Protein AF-A0A6G9Y0S0-F1 (afdb_monomer_lite)

pLDDT: mean 72.69, std 23.39, range [33.0, 98.44]

Sequence (271 aa):
MPQAIQKAVAPIASTTAPDAASTEAPYGGFEAILSTPALDRDGDRLETAGWKPLPDHITIDIDHEMSVAGTVGSAVPYIHSDGSLRIRAAFASTRKAQEVRALVNEGHIRSVSVAFIHDQTVKDGAPSRELLNAGIVAIPSNREAVIFESKAAVSASLAADASEPAEVTPAAALDADTFLQRLADLIAHAALSAIPNHAGKSNDSHNELVTSPAAPAAPAAPAAASSDAPADPAAAKADAADTADDAAALLATEISARLAVLSLAESELSE

Structure (mmCIF, N/CA/C/O backbone):
data_AF-A0A6G9Y0S0-F1
#
_entry.id   AF-A0A6G9Y0S0-F1
#
loop_
_atom_site.group_PDB
_atom_site.id
_atom_site.type_symbol
_atom_site.label_atom_id
_atom_site.label_alt_id
_atom_site.label_comp_id
_atom_site.label_asym_id
_atom_site.label_entity_id
_atom_site.label_seq_id
_atom_site.pdbx_PDB_ins_code
_atom_site.Cartn_x
_atom_site.Cartn_y
_atom_site.Cartn_z
_atom_site.occupancy
_atom_site.B_iso_or_equiv
_atom_site.auth_seq_id
_atom_site.auth_comp_id
_atom_site.auth_asym_id
_atom_site.auth_atom_id
_atom_site.pdbx_PDB_model_num
ATOM 1 N N . MET A 1 1 ? 36.439 -29.816 -35.230 1.00 42.59 1 MET A N 1
ATOM 2 C CA . MET A 1 1 ? 35.434 -30.040 -34.171 1.00 42.59 1 MET A CA 1
ATOM 3 C C . MET A 1 1 ? 35.405 -28.811 -33.274 1.00 42.59 1 MET A C 1
ATOM 5 O O . MET A 1 1 ? 36.415 -28.576 -32.623 1.00 42.59 1 MET A O 1
ATOM 9 N N . PRO A 1 2 ? 34.350 -27.981 -33.284 1.00 42.62 2 PRO A N 1
ATOM 10 C CA . PRO A 1 2 ? 34.257 -26.845 -32.374 1.00 42.62 2 PRO A CA 1
ATOM 11 C C . PRO A 1 2 ? 33.563 -27.272 -31.072 1.00 42.62 2 PRO A C 1
ATOM 13 O O . PRO A 1 2 ? 32.459 -27.811 -31.101 1.00 42.62 2 PRO A O 1
ATOM 16 N N . GLN A 1 3 ? 34.225 -27.064 -29.932 1.00 39.69 3 GLN A N 1
ATOM 17 C CA . GLN A 1 3 ? 33.625 -27.253 -28.611 1.00 39.69 3 GLN A CA 1
ATOM 18 C C . GLN A 1 3 ? 32.733 -26.051 -28.285 1.00 39.69 3 GLN A C 1
ATOM 20 O O . GLN A 1 3 ? 33.199 -24.914 -28.226 1.00 39.69 3 GLN A O 1
ATOM 25 N N . ALA A 1 4 ? 31.441 -26.316 -28.099 1.00 41.50 4 ALA A N 1
ATOM 26 C CA . ALA A 1 4 ? 30.467 -25.345 -27.630 1.00 41.50 4 ALA A CA 1
ATOM 27 C C . ALA A 1 4 ? 30.663 -25.102 -26.127 1.00 41.50 4 ALA A C 1
ATOM 29 O O . ALA A 1 4 ? 30.563 -26.024 -25.319 1.00 41.50 4 ALA A O 1
ATOM 30 N N . ILE A 1 5 ? 30.924 -23.850 -25.754 1.00 41.69 5 ILE A N 1
ATOM 31 C CA . ILE A 1 5 ? 30.929 -23.400 -24.362 1.00 41.69 5 ILE A CA 1
ATOM 32 C C . ILE A 1 5 ? 29.463 -23.253 -23.935 1.00 41.69 5 ILE A C 1
ATOM 34 O O . ILE A 1 5 ? 28.821 -22.243 -24.216 1.00 41.69 5 ILE A O 1
ATOM 38 N N . GLN A 1 6 ? 28.916 -24.279 -23.281 1.00 39.62 6 GLN A N 1
ATOM 39 C CA . GLN A 1 6 ? 27.662 -24.161 -22.538 1.00 39.62 6 GLN A CA 1
ATOM 40 C C . GLN A 1 6 ? 27.931 -23.338 -21.277 1.00 39.62 6 GLN A C 1
ATOM 42 O O . GLN A 1 6 ? 28.520 -23.815 -20.309 1.00 39.62 6 GLN A O 1
ATOM 47 N N . LYS A 1 7 ? 27.527 -22.068 -21.305 1.00 39.50 7 LYS A N 1
ATOM 48 C CA . LYS A 1 7 ? 27.522 -21.204 -20.127 1.00 39.50 7 LYS A CA 1
ATOM 49 C C . LYS A 1 7 ? 26.348 -21.639 -19.247 1.00 39.50 7 LYS A C 1
ATOM 51 O O . LYS A 1 7 ? 25.194 -21.460 -19.625 1.00 39.50 7 LYS A O 1
ATOM 56 N N . ALA A 1 8 ? 26.658 -22.266 -18.116 1.00 35.59 8 ALA A N 1
ATOM 57 C CA . ALA A 1 8 ? 25.678 -22.669 -17.119 1.00 35.59 8 ALA A CA 1
ATOM 58 C C . ALA A 1 8 ? 24.915 -21.433 -16.614 1.00 35.59 8 ALA A C 1
ATOM 60 O O . ALA A 1 8 ? 25.504 -20.520 -16.035 1.00 35.59 8 ALA A O 1
ATOM 61 N N . VAL A 1 9 ? 23.608 -21.402 -16.870 1.00 38.00 9 VAL A N 1
ATOM 62 C CA . VAL A 1 9 ? 22.670 -20.479 -16.229 1.00 38.00 9 VAL A CA 1
ATOM 63 C C . VAL A 1 9 ? 22.398 -21.047 -14.841 1.00 38.00 9 VAL A C 1
ATOM 65 O O . VAL A 1 9 ? 21.903 -22.167 -14.716 1.00 38.00 9 VAL A O 1
ATOM 68 N N . ALA A 1 10 ? 22.792 -20.312 -13.803 1.00 33.94 10 ALA A N 1
ATOM 69 C CA . ALA A 1 10 ? 22.491 -20.681 -12.428 1.00 33.94 10 ALA A CA 1
ATOM 70 C C . ALA A 1 10 ? 20.962 -20.695 -12.223 1.00 33.94 10 ALA A C 1
ATOM 72 O O . ALA A 1 10 ? 20.285 -19.788 -12.715 1.00 33.94 10 ALA A O 1
ATOM 73 N N . PRO A 1 11 ? 20.401 -21.697 -11.524 1.00 34.81 11 PRO A N 1
ATOM 74 C CA . PRO A 1 11 ? 18.982 -21.708 -11.215 1.00 34.81 11 PRO A CA 1
ATOM 75 C C . PRO A 1 11 ? 18.662 -20.533 -10.291 1.00 34.81 11 PRO A C 1
ATOM 77 O O . PRO A 1 11 ? 19.302 -20.351 -9.254 1.00 34.81 11 PRO A O 1
ATOM 80 N N . ILE A 1 12 ? 17.671 -19.735 -10.686 1.00 37.50 12 ILE A N 1
ATOM 81 C CA . ILE A 1 12 ? 17.068 -18.711 -9.838 1.00 37.50 12 ILE A CA 1
ATOM 82 C C . ILE A 1 12 ? 16.513 -19.459 -8.627 1.00 37.50 12 ILE A C 1
ATOM 84 O O . ILE A 1 12 ? 15.627 -20.304 -8.767 1.00 37.50 12 ILE A O 1
ATOM 88 N N . ALA A 1 13 ? 17.102 -19.213 -7.459 1.00 33.00 13 ALA A N 1
ATOM 89 C CA . ALA A 1 13 ? 16.621 -19.768 -6.211 1.00 33.00 13 ALA A CA 1
ATOM 90 C C . ALA A 1 13 ? 15.169 -19.316 -6.025 1.00 33.00 13 ALA A C 1
ATOM 92 O O . ALA A 1 13 ? 14.885 -18.132 -5.855 1.00 33.00 13 ALA A O 1
ATOM 93 N N . SER A 1 14 ? 14.252 -20.276 -6.115 1.00 37.38 14 SER A N 1
ATOM 94 C CA . SER A 1 14 ? 12.864 -20.118 -5.707 1.00 37.38 14 SER A CA 1
ATOM 95 C C . SER A 1 14 ? 12.861 -19.972 -4.190 1.00 37.38 14 SER A C 1
ATOM 97 O O . SER A 1 14 ? 12.794 -20.968 -3.470 1.00 37.38 14 SER A O 1
ATOM 99 N N . THR A 1 15 ? 13.002 -18.742 -3.703 1.00 33.38 15 THR A N 1
ATOM 100 C CA . THR A 1 15 ? 12.832 -18.442 -2.285 1.00 33.38 15 THR A CA 1
ATOM 101 C C . THR A 1 15 ? 11.376 -18.700 -1.924 1.00 33.38 15 THR A C 1
ATOM 103 O O . THR A 1 15 ? 10.450 -18.148 -2.514 1.00 33.38 15 THR A O 1
ATOM 106 N N . THR A 1 16 ? 11.213 -19.620 -0.988 1.00 33.84 16 THR A N 1
ATOM 107 C CA . THR A 1 16 ? 9.984 -20.070 -0.351 1.00 33.84 16 THR A CA 1
ATOM 108 C C . THR A 1 16 ? 9.051 -18.899 -0.035 1.00 33.84 16 THR A C 1
ATOM 110 O O . THR A 1 16 ? 9.477 -17.892 0.530 1.00 33.84 16 THR A O 1
ATOM 113 N N . ALA A 1 17 ? 7.775 -19.041 -0.395 1.00 36.12 17 ALA A N 1
ATOM 114 C CA . ALA A 1 17 ? 6.717 -18.093 -0.066 1.00 36.12 17 ALA A CA 1
ATOM 115 C C . ALA A 1 17 ? 6.698 -17.790 1.450 1.00 36.12 17 ALA A C 1
ATOM 117 O O . ALA A 1 17 ? 6.662 -18.732 2.246 1.00 36.12 17 ALA A O 1
ATOM 118 N N . PRO A 1 18 ? 6.691 -16.516 1.883 1.00 41.44 18 PRO A N 1
ATOM 119 C CA . PRO A 1 18 ? 6.478 -16.176 3.288 1.00 41.44 18 PRO A CA 1
ATOM 120 C C . PRO A 1 18 ? 4.990 -16.307 3.646 1.00 41.44 18 PRO A C 1
ATOM 122 O O . PRO A 1 18 ? 4.285 -15.317 3.795 1.00 41.44 18 PRO A O 1
ATOM 125 N N . ASP A 1 19 ? 4.492 -17.530 3.794 1.00 37.00 19 ASP A N 1
ATOM 126 C CA . ASP A 1 19 ? 3.073 -17.825 4.073 1.00 37.00 19 ASP A CA 1
ATOM 127 C C . ASP A 1 19 ? 2.612 -17.466 5.508 1.00 37.00 19 ASP A C 1
ATOM 129 O O . ASP A 1 19 ? 1.539 -17.866 5.948 1.00 37.00 19 ASP A O 1
ATOM 133 N N . ALA A 1 20 ? 3.407 -16.707 6.274 1.00 35.41 20 ALA A N 1
ATOM 134 C CA . ALA A 1 20 ? 3.173 -16.490 7.708 1.00 35.41 20 ALA A CA 1
ATOM 135 C C . ALA A 1 20 ? 3.027 -15.021 8.149 1.00 35.41 20 ALA A C 1
ATOM 137 O O . ALA A 1 20 ? 2.617 -14.770 9.277 1.00 35.4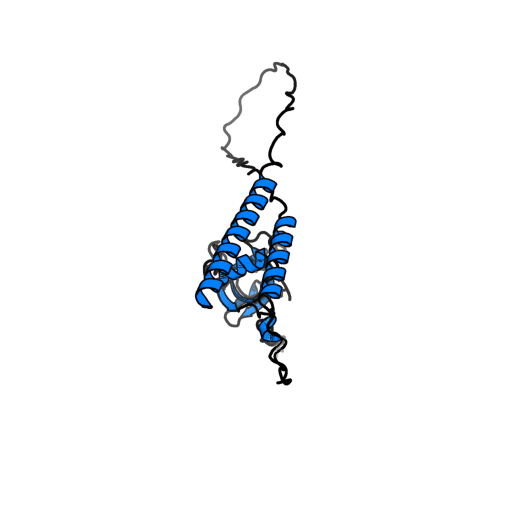1 20 ALA A O 1
ATOM 138 N N . ALA A 1 21 ? 3.311 -14.026 7.300 1.00 41.94 21 ALA A N 1
ATOM 139 C CA . ALA A 1 21 ? 3.372 -12.632 7.768 1.00 41.94 21 ALA A CA 1
ATOM 140 C C . ALA A 1 21 ? 2.006 -11.924 7.903 1.00 41.94 21 ALA A C 1
ATOM 142 O O . ALA A 1 21 ? 1.954 -10.814 8.424 1.00 41.94 21 ALA A O 1
ATOM 143 N N . SER A 1 22 ? 0.896 -12.524 7.454 1.00 48.19 22 SER A N 1
ATOM 144 C CA . SER A 1 22 ? -0.424 -11.870 7.489 1.00 48.19 22 SER A CA 1
ATOM 145 C C . SER A 1 22 ? -1.348 -12.349 8.614 1.00 48.19 22 SER A C 1
ATOM 147 O O . SER A 1 22 ? -2.459 -11.838 8.718 1.00 48.19 22 SER A O 1
ATOM 149 N N . THR A 1 23 ? -0.960 -13.321 9.445 1.00 47.88 23 THR A N 1
ATOM 150 C CA . THR A 1 23 ? -1.864 -13.889 10.474 1.00 47.88 23 THR A CA 1
ATOM 151 C C . THR A 1 23 ? -1.654 -13.286 11.869 1.00 47.88 23 THR A C 1
ATOM 153 O O . THR A 1 23 ? -2.529 -13.410 12.717 1.00 47.88 23 THR A O 1
ATOM 156 N N . GLU A 1 24 ? -0.559 -12.553 12.096 1.00 59.25 24 GLU A N 1
ATOM 157 C CA . GLU A 1 24 ? -0.167 -12.081 13.436 1.00 59.25 24 GLU A CA 1
ATOM 158 C C . GLU A 1 24 ? -0.080 -10.553 13.584 1.00 59.25 24 GLU A C 1
ATOM 160 O O . GLU A 1 24 ? 0.443 -10.068 14.581 1.00 59.25 24 GLU A O 1
ATOM 165 N N . ALA A 1 25 ? -0.584 -9.759 12.631 1.00 77.88 25 ALA A N 1
ATOM 166 C CA . ALA A 1 25 ? -0.580 -8.301 12.773 1.00 77.88 25 ALA A CA 1
ATOM 167 C C . ALA A 1 25 ? -1.617 -7.865 13.835 1.00 77.88 25 ALA A C 1
ATOM 169 O O . ALA A 1 25 ? -2.820 -7.899 13.551 1.00 77.88 25 ALA A O 1
ATOM 170 N N . PRO A 1 26 ? -1.206 -7.417 15.042 1.00 85.56 26 PRO A N 1
ATOM 171 C CA . PRO A 1 26 ? -2.138 -7.182 16.152 1.00 85.56 26 PRO A CA 1
ATOM 172 C C . PRO A 1 26 ? -3.157 -6.077 15.846 1.00 85.56 26 PRO A C 1
ATOM 174 O O . PRO A 1 26 ? -4.277 -6.095 16.349 1.00 85.56 26 PRO A O 1
ATOM 177 N N . TYR A 1 27 ? -2.801 -5.146 14.962 1.00 92.75 27 TYR A N 1
ATOM 178 C CA . TYR A 1 27 ? -3.632 -4.007 14.572 1.00 92.75 27 TYR A CA 1
ATOM 179 C C . TYR A 1 27 ? -4.342 -4.202 13.224 1.00 92.75 27 TYR A C 1
ATOM 181 O O . TYR A 1 27 ? -4.875 -3.247 12.658 1.00 92.75 27 TYR A O 1
ATOM 189 N N . GLY A 1 28 ? -4.380 -5.443 12.731 1.00 92.94 28 GLY A N 1
ATOM 190 C CA . GLY A 1 28 ? -4.938 -5.810 11.437 1.00 92.94 28 GLY A CA 1
ATOM 191 C C . GLY A 1 28 ? -3.917 -5.698 10.307 1.00 92.94 28 GLY A C 1
ATOM 192 O O . GLY A 1 28 ? -2.925 -4.971 10.388 1.00 92.94 28 GLY A O 1
ATOM 193 N N . GLY A 1 29 ? -4.180 -6.425 9.229 1.00 93.88 29 GLY A N 1
ATOM 194 C CA . GLY A 1 29 ? -3.335 -6.452 8.043 1.00 93.88 29 GLY A CA 1
ATOM 195 C C . GLY A 1 29 ? -4.156 -6.695 6.789 1.00 93.88 29 GLY A C 1
ATOM 196 O O . GLY A 1 29 ? -5.338 -7.026 6.871 1.00 93.88 29 GLY A O 1
ATOM 197 N N . PHE A 1 30 ? -3.535 -6.510 5.633 1.00 95.50 30 PHE A N 1
ATOM 198 C CA . PHE A 1 30 ? -4.191 -6.679 4.343 1.00 95.50 30 PHE A CA 1
ATOM 199 C C . PHE A 1 30 ? -3.210 -7.185 3.288 1.00 95.50 30 PHE A C 1
ATOM 201 O O . PHE A 1 30 ? -1.994 -7.016 3.413 1.00 95.50 30 PHE A O 1
ATOM 208 N N . GLU A 1 31 ? -3.750 -7.798 2.241 1.00 96.75 31 GLU A N 1
ATOM 209 C CA . GLU A 1 31 ? -3.001 -8.116 1.029 1.00 96.75 31 GLU A CA 1
ATOM 210 C C . GLU A 1 31 ? -3.505 -7.275 -0.136 1.00 96.75 31 GLU A C 1
ATOM 212 O O . GLU A 1 31 ? -4.707 -7.020 -0.288 1.00 96.75 31 GLU A O 1
ATOM 217 N N . ALA A 1 32 ? -2.562 -6.815 -0.955 1.00 98.00 32 ALA A N 1
ATOM 218 C CA . ALA A 1 32 ? -2.874 -5.964 -2.087 1.00 98.00 32 ALA A CA 1
ATOM 219 C C . ALA A 1 32 ? -1.959 -6.222 -3.279 1.00 98.00 32 ALA A C 1
ATOM 221 O O . ALA A 1 32 ? -0.797 -6.614 -3.140 1.00 98.00 32 ALA A O 1
ATOM 222 N N . ILE A 1 33 ? -2.500 -5.957 -4.463 1.00 98.25 33 ILE A N 1
ATOM 223 C CA . ILE A 1 33 ? -1.749 -5.850 -5.709 1.00 98.25 33 ILE A CA 1
ATOM 224 C C . ILE A 1 33 ? -1.326 -4.389 -5.829 1.00 98.25 33 ILE A C 1
ATOM 226 O O . ILE A 1 33 ? -2.182 -3.517 -5.908 1.00 98.25 33 ILE A O 1
ATOM 230 N N . LEU A 1 34 ? -0.025 -4.105 -5.835 1.00 97.94 34 LEU A N 1
ATOM 231 C CA . LEU A 1 34 ? 0.484 -2.749 -6.059 1.00 97.94 34 LEU A CA 1
ATOM 232 C C . LEU A 1 34 ? 0.524 -2.386 -7.540 1.00 97.94 34 LEU A C 1
ATOM 234 O O . LEU A 1 34 ? 0.326 -1.229 -7.906 1.00 97.94 34 LEU A O 1
ATOM 238 N N . SER A 1 35 ? 0.835 -3.367 -8.386 1.00 97.69 35 SER A N 1
ATOM 239 C CA . SER A 1 35 ? 0.828 -3.209 -9.834 1.00 97.69 35 SER A CA 1
ATOM 240 C C . SER A 1 35 ? 0.785 -4.561 -10.537 1.00 97.69 35 SER A C 1
ATOM 242 O O . SER A 1 35 ? 1.255 -5.578 -10.022 1.00 97.69 35 SER A O 1
ATOM 244 N N . THR A 1 36 ? 0.263 -4.548 -11.752 1.00 97.69 36 THR A N 1
ATOM 245 C CA . THR A 1 36 ? 0.314 -5.646 -12.715 1.00 97.69 36 THR A CA 1
ATOM 246 C C . THR A 1 36 ? 1.089 -5.205 -13.964 1.00 97.69 36 THR A C 1
ATOM 248 O O . THR A 1 36 ? 1.301 -4.008 -14.172 1.00 97.69 36 THR A O 1
ATOM 251 N N . PRO A 1 37 ? 1.472 -6.133 -14.857 1.00 96.44 37 PRO A N 1
ATOM 252 C CA . PRO A 1 37 ? 2.063 -5.785 -16.155 1.00 96.44 37 PRO A CA 1
ATOM 253 C C . PRO A 1 37 ? 1.096 -5.094 -17.145 1.00 96.44 37 PRO A C 1
ATOM 255 O O . PRO A 1 37 ? 1.457 -4.843 -18.304 1.00 96.44 37 PRO A O 1
ATOM 258 N N . ALA A 1 38 ? -0.151 -4.827 -16.740 1.00 96.69 38 ALA A N 1
ATOM 259 C CA . ALA A 1 38 ? -1.115 -4.092 -17.549 1.00 96.69 38 ALA A CA 1
ATOM 260 C C . ALA A 1 38 ? -0.650 -2.647 -17.802 1.00 96.69 38 ALA A C 1
ATOM 262 O O . ALA A 1 38 ? 0.118 -2.077 -17.032 1.00 96.69 38 ALA A O 1
ATOM 263 N N . LEU A 1 39 ? -1.130 -2.060 -18.903 1.00 96.94 39 LEU A N 1
ATOM 264 C CA . LEU A 1 39 ? -0.881 -0.654 -19.215 1.00 96.94 39 LEU A CA 1
ATOM 265 C C . LEU A 1 39 ? -1.630 0.225 -18.207 1.00 96.94 39 LEU A C 1
ATOM 267 O O . LEU A 1 39 ? -2.860 0.129 -18.090 1.00 96.94 39 LEU A O 1
ATOM 271 N N . ASP A 1 40 ? -0.901 1.073 -17.494 1.00 96.56 40 ASP A N 1
ATOM 272 C CA . ASP A 1 40 ? -1.485 1.963 -16.499 1.00 96.56 40 ASP A CA 1
ATOM 273 C C . ASP A 1 40 ? -2.103 3.232 -17.126 1.00 96.56 40 ASP A C 1
ATOM 275 O O . ASP A 1 40 ? -2.303 3.338 -18.342 1.00 96.56 40 ASP A O 1
ATOM 279 N N . ARG A 1 41 ? -2.538 4.171 -16.280 1.00 96.88 41 ARG A N 1
ATOM 280 C CA . ARG A 1 41 ? -3.097 5.462 -16.713 1.00 96.88 41 ARG A CA 1
ATOM 281 C C . ARG A 1 41 ? -2.049 6.425 -17.275 1.00 96.88 41 ARG A C 1
ATOM 283 O O . ARG A 1 41 ? -2.433 7.299 -18.047 1.00 96.88 41 ARG A O 1
ATOM 290 N N . ASP A 1 42 ? -0.782 6.231 -16.932 1.00 93.69 42 ASP A N 1
ATOM 291 C CA . ASP A 1 42 ? 0.345 7.084 -17.315 1.00 93.69 42 ASP A CA 1
ATOM 292 C C . ASP A 1 42 ? 1.047 6.569 -18.586 1.00 93.69 42 ASP A C 1
ATOM 294 O O . ASP A 1 42 ? 1.904 7.241 -19.160 1.00 93.69 42 ASP A O 1
ATOM 298 N N . GLY A 1 43 ? 0.628 5.399 -19.077 1.00 94.50 43 GLY A N 1
ATOM 299 C CA . GLY A 1 43 ? 1.154 4.765 -20.279 1.00 94.50 43 GLY A CA 1
ATOM 300 C C . GLY A 1 43 ? 2.358 3.859 -20.022 1.00 94.50 43 GLY A C 1
ATOM 301 O O . GLY A 1 43 ? 3.002 3.458 -20.992 1.00 94.50 43 GLY A O 1
ATOM 302 N N . ASP A 1 44 ? 2.654 3.513 -18.766 1.00 92.12 44 ASP A N 1
ATOM 303 C CA . ASP A 1 44 ? 3.736 2.593 -18.407 1.00 92.12 44 ASP A CA 1
ATOM 304 C C . ASP A 1 44 ? 3.226 1.149 -18.224 1.00 92.12 44 ASP A C 1
ATOM 306 O O . ASP A 1 44 ? 2.035 0.871 -18.028 1.00 92.12 44 ASP A O 1
ATOM 310 N N . ARG A 1 45 ? 4.164 0.204 -18.323 1.00 94.56 45 ARG A N 1
ATOM 311 C CA . ARG A 1 45 ? 4.016 -1.206 -17.965 1.00 94.56 45 ARG A CA 1
ATOM 312 C C . ARG A 1 45 ? 5.106 -1.576 -16.971 1.00 94.56 45 ARG A C 1
ATOM 314 O O . ARG A 1 45 ? 6.299 -1.618 -17.292 1.00 94.56 45 ARG A O 1
ATOM 321 N N . LE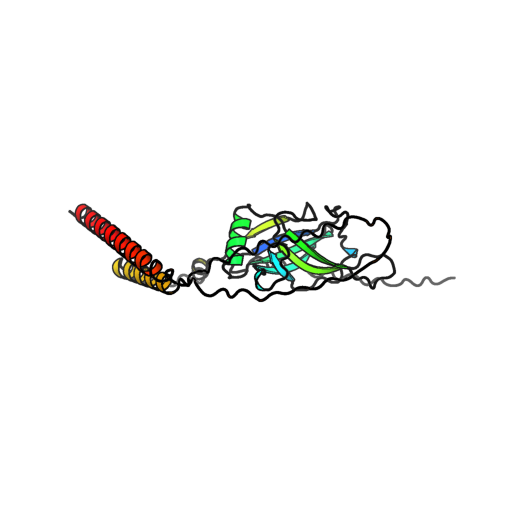U A 1 46 ? 4.685 -1.906 -15.755 1.00 94.31 46 LEU A N 1
ATOM 322 C CA . LEU A 1 46 ? 5.595 -2.297 -14.680 1.00 94.31 46 LEU A CA 1
ATOM 323 C C . LEU A 1 46 ? 5.853 -3.806 -14.720 1.00 94.31 46 LEU A C 1
ATOM 325 O O . LEU A 1 46 ? 5.395 -4.562 -13.868 1.00 94.31 46 LEU A O 1
ATOM 329 N N . GLU A 1 47 ? 6.576 -4.247 -15.748 1.00 94.00 47 GLU A N 1
ATOM 330 C CA . GLU A 1 47 ? 6.961 -5.650 -15.909 1.00 94.00 47 GLU A CA 1
ATOM 331 C C . GLU A 1 47 ? 7.921 -6.121 -14.808 1.00 94.00 47 GLU A C 1
ATOM 333 O O . GLU A 1 47 ? 8.799 -5.378 -14.365 1.00 94.00 47 GLU A O 1
ATOM 338 N N . THR A 1 48 ? 7.810 -7.398 -14.425 1.00 92.75 48 THR A N 1
ATOM 339 C CA . THR A 1 48 ? 8.638 -8.033 -13.387 1.00 92.75 48 THR A CA 1
ATOM 340 C C . THR A 1 48 ? 10.138 -7.827 -13.603 1.00 92.75 48 THR A C 1
ATOM 342 O O . THR A 1 48 ? 10.860 -7.521 -12.660 1.00 92.75 48 THR A O 1
ATOM 345 N N . ALA A 1 49 ? 10.610 -7.965 -14.846 1.00 91.25 49 ALA A N 1
ATOM 346 C CA . ALA A 1 49 ? 12.027 -7.845 -15.185 1.00 91.25 49 ALA A CA 1
ATOM 347 C C . ALA A 1 49 ? 12.583 -6.422 -15.003 1.00 91.25 49 ALA A C 1
ATOM 349 O O . ALA A 1 49 ? 13.798 -6.247 -14.976 1.00 91.25 49 ALA A O 1
ATOM 350 N N . GLY A 1 50 ? 11.710 -5.416 -14.883 1.00 91.88 50 GLY A N 1
ATOM 351 C CA . GLY A 1 50 ? 12.101 -4.023 -14.702 1.00 91.88 50 GLY A CA 1
ATOM 352 C C . GLY A 1 50 ? 12.359 -3.619 -13.250 1.00 91.88 50 GLY A C 1
ATOM 353 O O . GLY A 1 50 ? 12.683 -2.459 -13.006 1.00 91.88 50 GLY A O 1
ATOM 354 N N . TRP A 1 51 ? 12.188 -4.529 -12.288 1.00 95.25 51 TRP A N 1
ATOM 355 C CA . TRP A 1 51 ? 12.419 -4.262 -10.870 1.00 95.25 51 TRP A CA 1
ATOM 356 C C . TRP A 1 51 ? 13.829 -4.669 -10.442 1.00 95.25 51 TRP A C 1
ATOM 358 O O . TRP A 1 51 ? 14.310 -5.760 -10.751 1.00 95.25 51 TRP A O 1
ATOM 368 N N . LYS A 1 52 ? 14.475 -3.804 -9.658 1.00 95.38 52 LYS A N 1
ATOM 369 C CA . LYS A 1 52 ? 15.607 -4.191 -8.809 1.00 95.38 52 LYS A CA 1
ATOM 370 C C . LYS A 1 52 ? 15.144 -5.205 -7.749 1.00 95.38 52 LYS A C 1
ATOM 372 O O . LYS A 1 52 ? 13.936 -5.347 -7.541 1.00 95.38 52 LYS A O 1
ATOM 377 N N . PRO A 1 53 ? 16.073 -5.903 -7.061 1.00 96.06 53 PRO A N 1
ATOM 378 C CA . PRO A 1 53 ? 15.711 -6.734 -5.918 1.00 96.06 53 PRO A CA 1
ATOM 379 C C . PRO A 1 53 ? 14.786 -5.969 -4.970 1.00 96.06 53 PRO A C 1
ATOM 381 O O . PRO A 1 53 ? 15.087 -4.835 -4.593 1.00 96.06 53 PRO A O 1
ATOM 384 N N . LEU A 1 54 ? 13.642 -6.571 -4.649 1.00 97.75 54 LEU A N 1
ATOM 385 C CA . LEU A 1 54 ? 12.662 -5.933 -3.783 1.00 97.75 54 LEU A CA 1
ATOM 386 C C . LEU A 1 54 ? 13.243 -5.805 -2.366 1.00 97.75 54 LEU A C 1
ATOM 388 O O . LEU A 1 54 ? 13.913 -6.733 -1.911 1.00 97.75 54 LEU A O 1
ATOM 392 N N . PRO A 1 55 ? 13.006 -4.682 -1.672 1.00 97.50 55 PRO A N 1
ATOM 393 C CA . PRO A 1 55 ? 13.412 -4.534 -0.282 1.00 97.50 55 PRO A CA 1
ATOM 394 C C . PRO A 1 55 ? 12.606 -5.478 0.620 1.00 97.50 55 PRO A C 1
ATOM 396 O O . PRO A 1 55 ? 11.441 -5.761 0.350 1.00 97.50 55 PRO A O 1
ATOM 399 N N . ASP A 1 56 ? 13.194 -5.898 1.741 1.00 97.31 56 ASP A N 1
ATOM 400 C CA . ASP A 1 56 ? 12.509 -6.754 2.723 1.00 97.31 56 ASP A CA 1
ATOM 401 C C . ASP A 1 56 ? 11.368 -6.024 3.461 1.00 97.31 56 ASP A C 1
ATOM 403 O O . ASP A 1 56 ? 10.509 -6.656 4.075 1.00 97.31 56 ASP A O 1
ATOM 407 N N . HIS A 1 57 ? 11.361 -4.688 3.419 1.00 97.44 57 HIS A N 1
ATOM 408 C CA . HIS A 1 57 ? 10.424 -3.834 4.139 1.00 97.44 57 HIS A CA 1
ATOM 409 C C . HIS A 1 57 ? 10.172 -2.523 3.386 1.00 97.44 57 HIS A C 1
ATOM 411 O O . HIS A 1 57 ? 11.119 -1.862 2.958 1.00 97.44 57 HIS A O 1
ATOM 417 N N . ILE A 1 58 ? 8.908 -2.101 3.322 1.00 98.31 58 ILE A N 1
ATOM 418 C CA . ILE A 1 58 ? 8.490 -0.781 2.831 1.00 98.31 58 ILE A CA 1
ATOM 419 C C . ILE A 1 58 ? 7.454 -0.136 3.758 1.00 98.31 58 ILE A C 1
ATOM 421 O O . ILE A 1 58 ? 6.767 -0.833 4.508 1.00 98.31 58 ILE A O 1
ATOM 425 N N . THR A 1 59 ? 7.311 1.187 3.683 1.00 98.44 59 THR A N 1
ATOM 426 C CA . THR A 1 59 ? 6.223 1.915 4.352 1.00 98.44 59 THR A CA 1
ATOM 427 C C . THR A 1 59 ? 4.931 1.860 3.541 1.00 98.44 59 THR A C 1
ATOM 429 O O . THR A 1 59 ? 4.948 1.723 2.313 1.00 98.44 59 THR A O 1
ATOM 432 N N . ILE A 1 60 ? 3.808 1.968 4.252 1.00 98.44 60 ILE A N 1
ATOM 433 C CA . ILE A 1 60 ? 2.492 2.237 3.675 1.00 98.44 60 ILE A CA 1
ATOM 434 C C . ILE A 1 60 ? 2.075 3.642 4.090 1.00 98.44 60 ILE A C 1
ATOM 436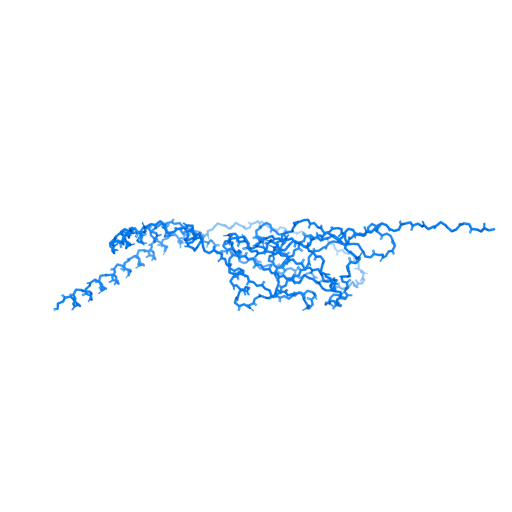 O O . ILE A 1 60 ? 1.918 3.906 5.283 1.00 98.44 60 ILE A O 1
ATOM 440 N N . ASP A 1 61 ? 1.858 4.509 3.110 1.00 98.00 61 ASP A N 1
ATOM 441 C CA . ASP A 1 61 ? 1.505 5.912 3.318 1.00 98.00 61 ASP A CA 1
ATOM 442 C C . ASP A 1 61 ? 0.102 6.218 2.767 1.00 98.00 61 ASP A C 1
ATOM 444 O O . ASP A 1 61 ? -0.452 5.464 1.964 1.00 98.00 61 ASP A O 1
ATOM 448 N N . ILE A 1 62 ? -0.501 7.323 3.201 1.00 97.94 62 ILE A N 1
ATOM 449 C CA . ILE A 1 62 ? -1.742 7.845 2.609 1.00 97.94 62 ILE A CA 1
ATOM 450 C C . ILE A 1 62 ? -1.375 8.711 1.403 1.00 97.94 62 ILE A C 1
ATOM 452 O O . ILE A 1 62 ? -0.493 9.553 1.524 1.00 97.94 62 ILE A O 1
ATOM 456 N N . ASP A 1 63 ? -2.027 8.515 0.254 1.00 96.50 63 ASP A N 1
ATOM 457 C CA . ASP A 1 63 ? -1.952 9.420 -0.909 1.00 96.50 63 ASP A CA 1
ATOM 458 C C . ASP A 1 63 ? -0.528 9.817 -1.354 1.00 96.50 63 ASP A C 1
ATOM 460 O O . ASP A 1 63 ? -0.295 10.933 -1.814 1.00 96.50 63 ASP A O 1
ATOM 464 N N . HIS A 1 64 ? 0.438 8.898 -1.229 1.00 95.31 64 HIS A N 1
ATOM 465 C CA . HIS A 1 64 ? 1.859 9.164 -1.504 1.00 95.31 64 HIS A CA 1
ATOM 466 C C . HIS A 1 64 ? 2.405 10.389 -0.756 1.00 95.31 64 HIS A C 1
ATOM 468 O O . HIS A 1 64 ? 3.223 11.135 -1.288 1.00 95.31 64 HIS A O 1
ATOM 474 N N . GLU A 1 65 ? 1.980 10.602 0.491 1.00 95.25 65 GLU A N 1
ATOM 475 C CA . GLU A 1 65 ? 2.450 11.733 1.300 1.00 95.25 65 GLU A CA 1
ATOM 476 C C . GLU A 1 65 ? 3.979 11.702 1.509 1.00 95.25 65 GLU A C 1
ATOM 478 O O . GLU A 1 65 ? 4.595 12.746 1.715 1.00 95.25 65 GLU A O 1
ATOM 483 N N . MET A 1 66 ? 4.608 10.516 1.441 1.00 92.25 66 MET A N 1
ATOM 484 C CA . MET A 1 66 ? 6.057 10.304 1.627 1.00 92.25 66 MET A CA 1
ATOM 485 C C . MET A 1 66 ? 6.596 10.944 2.922 1.00 92.25 66 MET A C 1
ATOM 487 O O . MET A 1 66 ? 7.748 11.379 2.993 1.00 92.25 66 MET A O 1
ATOM 491 N N . SER A 1 67 ? 5.751 11.034 3.950 1.00 95.00 67 SER A N 1
ATOM 492 C CA . SER A 1 67 ? 6.041 11.701 5.215 1.00 95.00 67 SER A CA 1
ATOM 493 C C . SER A 1 67 ? 5.864 10.719 6.368 1.00 95.00 67 SER A C 1
ATOM 495 O O . SER A 1 67 ? 4.966 9.881 6.351 1.00 95.00 67 SER A O 1
ATOM 497 N N . VAL A 1 68 ? 6.666 10.873 7.424 1.00 96.31 68 VAL A N 1
ATOM 498 C CA . VAL A 1 68 ? 6.522 10.066 8.651 1.00 96.31 68 VAL A CA 1
ATOM 499 C C . VAL A 1 68 ? 5.127 10.239 9.273 1.00 96.31 68 VAL A C 1
ATOM 501 O O . VAL A 1 68 ? 4.598 9.312 9.878 1.00 96.31 68 VAL A O 1
ATOM 504 N N . ALA A 1 69 ? 4.511 11.417 9.120 1.00 96.19 69 ALA A N 1
ATOM 505 C CA . ALA A 1 69 ? 3.168 11.691 9.627 1.00 96.19 69 ALA A CA 1
ATOM 506 C C . ALA A 1 69 ? 2.061 11.028 8.786 1.00 96.19 69 ALA A C 1
ATOM 508 O O . ALA A 1 69 ? 0.962 10.802 9.302 1.00 96.19 69 ALA A O 1
ATOM 509 N N . GLY A 1 70 ? 2.332 10.746 7.510 1.00 96.31 70 GLY A N 1
ATOM 510 C CA . GLY A 1 70 ? 1.442 10.064 6.570 1.00 96.31 70 GLY A CA 1
ATOM 511 C C . GLY A 1 70 ? 1.548 8.542 6.602 1.00 96.31 70 GLY A C 1
ATOM 512 O O . GLY A 1 70 ? 0.680 7.864 6.051 1.00 96.31 70 GLY A O 1
ATOM 513 N N . THR A 1 71 ? 2.565 7.996 7.271 1.00 98.31 71 THR A N 1
ATOM 514 C CA . THR A 1 71 ? 2.766 6.551 7.384 1.00 98.31 71 THR A CA 1
ATOM 515 C C . THR A 1 71 ? 1.723 5.903 8.293 1.00 98.31 71 THR A C 1
ATOM 517 O O . THR A 1 71 ? 1.570 6.246 9.468 1.00 98.31 71 THR A O 1
ATOM 520 N N . VAL A 1 72 ? 1.014 4.915 7.747 1.00 98.38 72 VAL A N 1
ATOM 521 C CA . VAL A 1 72 ? -0.071 4.173 8.412 1.00 98.38 72 VAL A CA 1
ATOM 522 C C . VAL A 1 72 ? 0.213 2.685 8.570 1.00 98.38 72 VAL A C 1
ATOM 524 O O . VAL A 1 72 ? -0.582 1.966 9.174 1.00 98.38 72 VAL A O 1
ATOM 527 N N . GLY A 1 73 ? 1.345 2.205 8.067 1.00 97.88 73 GLY A N 1
ATOM 528 C CA . GLY A 1 73 ? 1.711 0.805 8.184 1.00 97.88 73 GLY A CA 1
ATOM 529 C C . GLY A 1 73 ? 3.036 0.477 7.524 1.00 97.88 73 GLY A C 1
ATOM 530 O O . GLY A 1 73 ? 3.784 1.356 7.090 1.00 97.88 73 GLY A O 1
ATOM 531 N N . SER A 1 74 ? 3.301 -0.815 7.434 1.00 98.00 74 SER A N 1
ATOM 532 C CA . SER A 1 74 ? 4.444 -1.364 6.715 1.00 98.00 74 SER A CA 1
ATOM 533 C C . SER A 1 74 ? 4.049 -2.621 5.959 1.00 98.00 74 SER A C 1
ATOM 535 O O . SER A 1 74 ? 2.992 -3.208 6.207 1.00 98.00 74 SER A O 1
ATOM 537 N N . ALA A 1 75 ? 4.889 -3.021 5.008 1.00 97.94 75 ALA A N 1
ATOM 538 C CA . ALA A 1 75 ? 4.650 -4.212 4.217 1.00 97.94 75 ALA A CA 1
ATOM 539 C C . ALA A 1 75 ? 5.926 -4.921 3.774 1.00 97.94 75 ALA A C 1
ATOM 541 O O . ALA A 1 75 ? 6.998 -4.323 3.680 1.00 97.94 75 ALA A O 1
ATOM 542 N N . VAL A 1 76 ? 5.751 -6.197 3.430 1.00 98.12 76 VAL A N 1
ATOM 543 C CA . VAL A 1 76 ? 6.743 -7.013 2.727 1.00 98.12 76 VAL A CA 1
ATOM 544 C C . VAL A 1 76 ? 6.292 -7.167 1.270 1.00 98.12 76 VAL A C 1
ATOM 546 O O . VAL A 1 76 ? 5.259 -7.810 1.028 1.00 98.12 76 VAL A O 1
ATOM 549 N N . PRO A 1 77 ? 7.012 -6.580 0.299 1.00 98.25 77 PRO A N 1
ATOM 550 C CA . PRO A 1 77 ? 6.693 -6.719 -1.113 1.00 98.25 77 PRO A CA 1
ATOM 551 C C . PRO A 1 77 ? 7.184 -8.057 -1.674 1.00 98.25 77 PRO A C 1
ATOM 553 O O . PRO A 1 77 ? 8.196 -8.607 -1.245 1.00 98.25 77 PRO A O 1
ATOM 556 N N . TYR A 1 78 ? 6.471 -8.587 -2.663 1.00 97.75 78 TYR A N 1
ATOM 557 C CA . TYR A 1 78 ? 6.868 -9.795 -3.381 1.00 97.75 78 TYR A CA 1
ATOM 558 C C . TYR A 1 78 ? 6.306 -9.803 -4.806 1.00 97.75 78 TYR A C 1
ATOM 560 O O . TYR A 1 78 ? 5.285 -9.178 -5.095 1.00 97.75 78 TYR A O 1
ATOM 568 N N . ILE A 1 79 ? 6.971 -10.529 -5.706 1.00 97.69 79 ILE A N 1
ATOM 569 C CA . ILE A 1 79 ? 6.438 -10.820 -7.039 1.00 97.69 79 ILE A CA 1
ATOM 570 C C . ILE A 1 79 ? 5.656 -12.129 -6.974 1.00 97.69 79 ILE A C 1
ATOM 572 O O . ILE A 1 79 ? 6.182 -13.152 -6.536 1.00 97.69 79 ILE A O 1
ATOM 576 N N . HIS A 1 80 ? 4.404 -12.099 -7.414 1.00 96.94 80 HIS A N 1
ATOM 577 C CA . HIS A 1 80 ? 3.566 -13.287 -7.517 1.00 96.94 80 HIS A CA 1
ATOM 578 C C . HIS A 1 80 ? 3.807 -14.029 -8.848 1.00 96.94 80 HIS A C 1
ATOM 580 O O . HIS A 1 80 ? 4.394 -13.490 -9.786 1.00 96.94 80 HIS A O 1
ATOM 586 N N . SER A 1 81 ? 3.363 -15.285 -8.954 1.00 95.56 81 SER A N 1
ATOM 587 C CA . SER A 1 81 ? 3.611 -16.150 -10.124 1.00 95.56 81 SER A CA 1
ATOM 588 C C . SER A 1 81 ? 2.999 -15.639 -11.437 1.00 95.56 81 SER A C 1
ATOM 590 O O . SER A 1 81 ? 3.444 -16.030 -12.513 1.00 95.56 81 SER A O 1
ATOM 592 N N . ASP A 1 82 ? 2.015 -14.744 -11.356 1.00 95.19 82 ASP A N 1
ATOM 593 C CA . ASP A 1 82 ? 1.390 -14.042 -12.488 1.00 95.19 82 ASP A CA 1
ATOM 594 C C . ASP A 1 82 ? 2.163 -12.779 -12.927 1.00 95.19 82 ASP A C 1
ATOM 596 O O . ASP A 1 82 ? 1.730 -12.071 -13.835 1.00 95.19 82 ASP A O 1
ATOM 600 N N . GLY A 1 83 ? 3.296 -12.481 -12.286 1.00 96.06 83 GLY A N 1
ATOM 601 C CA . GLY A 1 83 ? 4.123 -11.306 -12.553 1.00 96.06 83 GLY A CA 1
ATOM 602 C C . GLY A 1 83 ? 3.648 -10.021 -11.871 1.00 96.06 83 GLY A C 1
ATOM 603 O O . GLY A 1 83 ? 4.287 -8.982 -12.045 1.00 96.06 83 GLY A O 1
ATOM 604 N N . SER A 1 84 ? 2.563 -10.062 -11.090 1.00 97.56 84 SER A N 1
ATOM 605 C CA . SER A 1 84 ? 2.101 -8.904 -10.318 1.00 97.56 84 SER A CA 1
ATOM 606 C C . SER A 1 84 ? 3.020 -8.604 -9.129 1.00 97.56 84 SER A C 1
ATOM 608 O O . SER A 1 84 ? 3.519 -9.512 -8.458 1.00 97.56 84 SER A O 1
ATOM 610 N N . LEU A 1 85 ? 3.228 -7.314 -8.857 1.00 98.19 85 LEU A N 1
ATOM 611 C CA . LEU A 1 85 ? 3.860 -6.836 -7.631 1.00 98.19 85 LEU A CA 1
ATOM 612 C C . LEU A 1 85 ? 2.790 -6.761 -6.543 1.00 98.19 85 LEU A C 1
ATOM 614 O O . LEU A 1 85 ? 1.812 -6.023 -6.682 1.00 98.19 85 LEU A O 1
ATOM 618 N N . ARG A 1 86 ? 2.981 -7.508 -5.458 1.00 98.25 86 ARG A N 1
ATOM 619 C CA . ARG A 1 86 ? 2.040 -7.607 -4.339 1.00 98.25 86 ARG A CA 1
ATOM 620 C C . ARG A 1 86 ? 2.705 -7.267 -3.016 1.00 98.25 86 ARG A C 1
ATOM 622 O O . ARG A 1 86 ? 3.930 -7.244 -2.909 1.00 98.25 86 ARG A O 1
ATOM 629 N N . ILE A 1 87 ? 1.877 -7.020 -2.008 1.00 97.94 87 ILE A N 1
ATOM 630 C CA . ILE A 1 87 ? 2.307 -6.775 -0.634 1.00 97.94 87 ILE A CA 1
ATOM 631 C C . ILE A 1 87 ? 1.491 -7.582 0.367 1.00 97.94 87 ILE A C 1
ATOM 633 O O . ILE A 1 87 ? 0.289 -7.779 0.191 1.00 97.94 87 ILE A O 1
ATOM 637 N N . ARG A 1 88 ? 2.158 -7.969 1.456 1.00 96.56 88 ARG A N 1
ATOM 638 C CA . ARG A 1 88 ? 1.523 -8.286 2.741 1.00 96.56 88 ARG A CA 1
ATOM 639 C C . ARG A 1 88 ? 1.775 -7.133 3.693 1.00 96.56 88 ARG A C 1
ATOM 641 O O . ARG A 1 88 ? 2.936 -6.856 3.993 1.00 96.56 88 ARG A O 1
ATOM 648 N N . ALA A 1 89 ? 0.713 -6.472 4.133 1.00 96.75 89 ALA A N 1
ATOM 649 C CA . ALA A 1 89 ? 0.781 -5.256 4.927 1.00 96.75 89 ALA A CA 1
ATOM 650 C C . ALA A 1 89 ? 0.194 -5.430 6.328 1.00 96.75 89 ALA A C 1
ATOM 652 O O . ALA A 1 89 ? -0.718 -6.230 6.544 1.00 96.75 89 ALA A O 1
ATOM 653 N N . ALA A 1 90 ? 0.684 -4.615 7.256 1.00 97.19 90 ALA A N 1
ATOM 654 C CA . ALA A 1 90 ? 0.154 -4.457 8.602 1.00 97.19 90 ALA A CA 1
ATOM 655 C C . ALA A 1 90 ? -0.135 -2.977 8.873 1.00 97.19 90 ALA A C 1
ATOM 657 O O . ALA A 1 90 ? 0.681 -2.109 8.552 1.00 97.19 90 ALA A O 1
ATOM 658 N N . PHE A 1 91 ? -1.282 -2.690 9.487 1.00 97.75 91 PHE A N 1
ATOM 659 C CA . PHE A 1 91 ? -1.587 -1.346 9.970 1.00 97.75 91 PHE A CA 1
ATOM 660 C C . PHE A 1 91 ? -0.793 -1.044 11.244 1.00 97.75 91 PHE A C 1
ATOM 662 O O . PHE A 1 91 ? -0.552 -1.918 12.077 1.00 97.75 91 PHE A O 1
ATOM 669 N N . ALA A 1 92 ? -0.411 0.217 11.421 1.00 97.06 92 ALA A N 1
ATOM 670 C CA . ALA A 1 92 ? 0.148 0.699 12.674 1.00 97.06 92 ALA A CA 1
ATOM 671 C C . ALA A 1 92 ? -0.942 0.836 13.754 1.00 97.06 92 ALA A C 1
ATOM 673 O O . ALA A 1 92 ? -2.135 0.935 13.465 1.00 97.06 92 ALA A O 1
ATOM 674 N N . SER A 1 93 ? -0.533 0.924 15.019 1.00 96.44 93 SER A N 1
ATOM 675 C CA . SER A 1 93 ? -1.435 1.183 16.153 1.00 96.44 93 SER A CA 1
ATOM 676 C C . SER A 1 93 ? -1.943 2.625 16.237 1.00 96.44 93 SER A C 1
ATOM 678 O O . SER A 1 93 ? -2.730 2.956 17.123 1.00 96.44 93 SER A O 1
ATOM 680 N N . THR A 1 94 ? -1.469 3.509 15.360 1.00 96.69 94 THR A N 1
ATOM 681 C CA . THR A 1 94 ? -1.787 4.935 15.417 1.00 96.69 94 THR A CA 1
ATOM 682 C C . THR A 1 94 ? -3.256 5.180 15.085 1.00 96.69 94 THR A C 1
ATOM 684 O O . THR A 1 94 ? -3.863 4.464 14.290 1.00 96.69 94 THR A O 1
ATOM 687 N N . ARG A 1 95 ? -3.829 6.248 15.651 1.00 96.75 95 ARG A N 1
ATOM 688 C CA . ARG A 1 95 ? -5.215 6.649 15.370 1.00 96.75 95 ARG A CA 1
ATOM 689 C C . ARG A 1 95 ? -5.482 6.781 13.867 1.00 96.75 95 ARG A C 1
ATOM 691 O O . ARG A 1 95 ? -6.429 6.188 13.368 1.00 96.75 95 ARG A O 1
ATOM 698 N N . LYS A 1 96 ? -4.601 7.489 13.153 1.00 97.25 96 LYS A N 1
ATOM 699 C CA . LYS A 1 96 ? -4.690 7.685 11.700 1.00 97.25 96 LYS A CA 1
ATOM 700 C C . LYS A 1 96 ? -4.701 6.347 10.945 1.00 97.25 96 LYS A C 1
ATOM 702 O O . LYS A 1 96 ? -5.526 6.155 10.060 1.00 97.25 96 LYS A O 1
ATOM 707 N N . ALA A 1 97 ? -3.837 5.400 11.320 1.00 97.75 97 ALA A N 1
ATOM 708 C CA . ALA A 1 97 ? -3.823 4.076 10.701 1.00 97.75 97 ALA A CA 1
ATOM 709 C C . ALA A 1 97 ? -5.123 3.301 10.943 1.00 97.75 97 ALA A C 1
ATOM 711 O O . ALA A 1 97 ? -5.618 2.635 10.038 1.00 97.75 97 ALA A O 1
ATOM 712 N N . GLN A 1 98 ? -5.702 3.415 12.139 1.00 97.56 98 GLN A N 1
ATOM 713 C CA . GLN A 1 98 ? -6.963 2.750 12.467 1.00 97.56 98 GLN A CA 1
ATOM 714 C C . GLN A 1 98 ? -8.173 3.384 11.767 1.00 97.56 98 GLN A C 1
ATOM 716 O O . GLN A 1 98 ? -9.074 2.658 11.351 1.00 97.56 98 GLN A O 1
ATOM 721 N N . GLU A 1 99 ? -8.169 4.701 11.557 1.00 97.56 99 GLU A N 1
ATOM 722 C CA . GLU A 1 99 ? -9.166 5.394 10.730 1.00 97.56 99 GLU A CA 1
ATOM 723 C C . GLU A 1 99 ? -9.093 4.918 9.268 1.00 97.56 99 GLU A C 1
ATOM 725 O O . GLU A 1 99 ? -10.106 4.518 8.697 1.00 97.56 99 GLU A O 1
ATOM 730 N N . VAL A 1 100 ? -7.892 4.844 8.681 1.00 97.75 100 VAL A N 1
ATOM 731 C CA . VAL A 1 100 ? -7.706 4.298 7.322 1.00 97.75 100 VAL A CA 1
ATOM 732 C C . VAL A 1 100 ? -8.121 2.828 7.248 1.00 97.75 100 VAL A C 1
ATOM 734 O O . VAL A 1 100 ? -8.801 2.423 6.306 1.00 97.75 100 VAL A O 1
ATOM 737 N N . ARG A 1 101 ? -7.768 2.020 8.252 1.00 97.06 101 ARG A N 1
ATOM 738 C CA . ARG A 1 101 ? -8.181 0.616 8.331 1.00 97.06 101 ARG A CA 1
ATOM 739 C C . ARG A 1 101 ? -9.703 0.469 8.336 1.00 97.06 101 ARG A C 1
ATOM 741 O O . ARG A 1 101 ? -10.210 -0.449 7.693 1.00 97.06 101 ARG A O 1
ATOM 748 N N . ALA A 1 102 ? -10.427 1.331 9.049 1.00 96.31 102 ALA A N 1
ATOM 749 C CA . ALA A 1 102 ? -11.888 1.328 9.031 1.00 96.31 102 ALA A CA 1
ATOM 750 C C . ALA A 1 102 ? -12.415 1.573 7.609 1.00 96.31 102 ALA A C 1
ATOM 752 O O . ALA A 1 102 ? -13.162 0.745 7.095 1.00 96.31 102 ALA A O 1
ATOM 753 N N . LEU A 1 103 ? -11.906 2.602 6.920 1.00 97.44 103 LEU A N 1
ATOM 754 C CA . LEU A 1 103 ? -12.280 2.904 5.531 1.00 97.44 103 LEU A CA 1
ATOM 755 C C . LEU A 1 103 ? -11.986 1.752 4.559 1.00 97.44 103 LEU A C 1
ATOM 757 O O . LEU A 1 103 ? -12.748 1.533 3.615 1.00 97.44 103 LEU A O 1
ATOM 761 N N . VAL A 1 104 ? -10.894 1.015 4.779 1.00 96.44 104 VAL A N 1
ATOM 762 C CA . VAL A 1 104 ? -10.556 -0.175 3.987 1.00 96.44 104 VAL A CA 1
ATOM 763 C C . VAL A 1 104 ? -11.524 -1.323 4.263 1.00 96.44 104 VAL A C 1
ATOM 765 O O . VAL A 1 104 ? -12.062 -1.909 3.326 1.00 96.44 104 VAL A O 1
ATOM 768 N N . ASN A 1 105 ? -11.797 -1.625 5.534 1.00 94.12 105 ASN A N 1
ATOM 769 C CA . ASN A 1 105 ? -12.710 -2.709 5.917 1.00 94.12 105 ASN A CA 1
ATOM 770 C C . ASN A 1 105 ? -14.156 -2.447 5.485 1.00 94.12 105 ASN A C 1
ATOM 772 O O . ASN A 1 105 ? -14.867 -3.376 5.116 1.00 94.12 105 ASN A O 1
ATOM 776 N N . GLU A 1 106 ? -14.582 -1.188 5.524 1.00 94.31 106 GLU A N 1
ATOM 777 C CA . GLU A 1 106 ? -15.906 -0.744 5.083 1.00 94.31 106 GLU A CA 1
ATOM 778 C C . GLU A 1 106 ? -16.010 -0.659 3.548 1.00 94.31 106 GLU A C 1
ATOM 780 O O . GLU A 1 106 ? -17.094 -0.464 3.001 1.00 94.31 106 GLU A O 1
ATOM 785 N N . GLY A 1 107 ? -14.893 -0.829 2.829 1.00 94.25 107 GLY A N 1
ATOM 786 C CA . GLY A 1 107 ? -14.845 -0.816 1.368 1.00 94.25 107 GLY A CA 1
ATOM 787 C C . GLY A 1 107 ? -14.920 0.579 0.741 1.00 94.25 107 GLY A C 1
ATOM 788 O O . GLY A 1 107 ? -15.060 0.692 -0.482 1.00 94.25 107 GLY A O 1
ATOM 789 N N . HIS A 1 108 ? -14.804 1.640 1.546 1.00 97.31 108 HIS A N 1
ATOM 790 C CA . HIS A 1 108 ? -14.742 3.024 1.073 1.00 97.31 108 HIS A CA 1
ATOM 791 C C . HIS A 1 108 ? -13.454 3.297 0.295 1.00 97.31 108 HIS A C 1
ATOM 793 O O . HIS A 1 108 ? -13.492 3.955 -0.745 1.00 97.31 108 HIS A O 1
ATOM 799 N N . ILE A 1 109 ? -12.334 2.734 0.754 1.00 96.88 109 ILE A N 1
ATOM 800 C CA . ILE A 1 109 ? -11.045 2.776 0.063 1.00 96.88 109 ILE A CA 1
ATOM 801 C C . ILE A 1 109 ? -10.584 1.344 -0.197 1.00 96.88 109 ILE A C 1
ATOM 803 O O . ILE A 1 109 ? -10.475 0.543 0.719 1.00 96.88 109 ILE A O 1
ATOM 807 N N . ARG A 1 110 ? -10.306 1.006 -1.456 1.00 97.19 110 ARG A N 1
ATOM 808 C CA . ARG A 1 110 ? -9.916 -0.362 -1.855 1.00 97.19 110 ARG A CA 1
ATOM 809 C C . ARG A 1 110 ? -8.714 -0.411 -2.788 1.00 97.19 110 ARG A C 1
ATOM 811 O O . ARG A 1 110 ? -8.424 -1.455 -3.362 1.00 97.19 110 ARG A O 1
ATOM 818 N N . SER A 1 111 ? -8.070 0.723 -3.009 1.00 98.25 111 SER A N 1
ATOM 819 C CA . SER A 1 111 ? -7.011 0.884 -3.998 1.00 98.25 111 SER A CA 1
ATOM 820 C C . SER A 1 111 ? -5.698 1.258 -3.343 1.00 98.25 111 SER A C 1
ATOM 822 O O . SER A 1 111 ? -5.650 1.942 -2.320 1.00 98.25 111 SER A O 1
ATOM 824 N N . VAL A 1 112 ? -4.629 0.806 -3.981 1.00 98.38 112 VAL A N 1
ATOM 825 C CA . VAL A 1 112 ? -3.253 1.106 -3.605 1.00 98.38 112 VAL A CA 1
ATOM 826 C C . VAL A 1 112 ? -2.478 1.525 -4.841 1.00 98.38 112 VAL A C 1
ATOM 828 O O . VAL A 1 112 ? -2.882 1.239 -5.961 1.00 98.38 112 VAL A O 1
ATOM 831 N N . SER A 1 113 ? -1.354 2.196 -4.653 1.00 97.88 113 SER A N 1
ATOM 832 C CA . SER A 1 113 ? -0.438 2.539 -5.731 1.00 97.88 113 SER A CA 1
ATOM 833 C C . SER A 1 113 ? 0.990 2.307 -5.279 1.00 97.88 113 SER A C 1
ATOM 835 O O . SER A 1 113 ? 1.324 2.476 -4.110 1.00 97.88 113 SER A O 1
ATOM 837 N N . VAL A 1 114 ? 1.849 1.947 -6.222 1.00 97.81 114 VAL A N 1
ATOM 838 C CA . VAL A 1 114 ? 3.289 1.850 -5.995 1.00 97.81 114 VAL A CA 1
ATOM 839 C C . VAL A 1 114 ? 3.954 3.213 -6.168 1.00 97.81 114 VAL A C 1
ATOM 841 O O . VAL A 1 114 ? 3.537 3.984 -7.033 1.00 97.81 114 VAL A O 1
ATOM 844 N N . ALA A 1 115 ? 4.988 3.493 -5.377 1.00 97.19 115 ALA A N 1
ATOM 845 C CA . ALA A 1 115 ? 5.929 4.576 -5.631 1.00 97.19 115 ALA A CA 1
ATOM 846 C C . ALA A 1 115 ? 7.349 4.009 -5.764 1.00 97.19 115 ALA A C 1
ATOM 848 O O . ALA A 1 115 ? 7.781 3.115 -5.030 1.00 97.19 115 ALA A O 1
ATOM 849 N N . PHE A 1 116 ? 8.054 4.486 -6.784 1.00 96.50 116 PHE A N 1
ATOM 850 C CA . PHE A 1 116 ? 9.338 3.949 -7.212 1.00 96.50 116 PHE A CA 1
ATOM 851 C C . PHE A 1 116 ? 10.154 5.026 -7.924 1.00 96.50 116 PHE A C 1
ATOM 853 O O . PHE A 1 116 ? 9.608 6.016 -8.414 1.00 96.50 116 PHE A O 1
ATOM 860 N N . ILE A 1 117 ? 11.463 4.815 -8.018 1.00 94.81 117 ILE A N 1
ATOM 861 C CA . ILE A 1 117 ? 12.354 5.654 -8.826 1.00 94.81 117 ILE A CA 1
ATOM 862 C C . ILE A 1 117 ? 12.917 4.859 -9.993 1.00 94.81 117 ILE A C 1
ATOM 864 O O . ILE A 1 117 ? 13.208 3.668 -9.882 1.00 94.81 117 ILE A O 1
ATOM 868 N N . HIS A 1 118 ? 13.081 5.543 -11.121 1.00 91.50 118 HIS A N 1
ATOM 869 C CA . HIS A 1 118 ? 13.783 5.002 -12.273 1.00 91.50 118 HIS A CA 1
ATOM 870 C C . HIS A 1 118 ? 15.285 5.167 -12.074 1.00 91.50 118 HIS A C 1
ATOM 872 O O . HIS A 1 118 ? 15.770 6.266 -11.801 1.00 91.50 118 HIS A O 1
ATOM 878 N N . ASP A 1 119 ? 16.031 4.087 -12.269 1.00 84.81 119 ASP A N 1
ATOM 879 C CA . ASP A 1 119 ? 17.477 4.148 -12.354 1.00 84.81 119 ASP A CA 1
ATOM 880 C C . ASP A 1 119 ? 17.888 4.668 -13.732 1.00 84.81 119 ASP A C 1
ATOM 882 O O . ASP A 1 119 ? 17.934 3.940 -14.724 1.00 84.81 119 ASP A O 1
ATOM 886 N N . GLN A 1 120 ? 18.196 5.960 -13.784 1.00 77.50 120 GLN A N 1
ATOM 887 C CA . GLN A 1 120 ? 18.615 6.636 -15.010 1.00 77.50 120 GLN A CA 1
ATOM 888 C C . GLN A 1 120 ? 20.046 6.273 -15.444 1.00 77.50 120 GLN A C 1
ATOM 890 O O . GLN A 1 120 ? 20.503 6.732 -16.490 1.00 77.50 120 GLN A O 1
ATOM 895 N N . THR A 1 121 ? 20.780 5.473 -14.662 1.00 75.44 121 THR A N 1
ATOM 896 C CA . THR A 1 121 ? 22.165 5.095 -14.988 1.00 75.44 121 THR A CA 1
ATOM 897 C C . THR A 1 121 ? 22.252 3.936 -15.985 1.00 75.44 121 THR A C 1
ATOM 899 O O . THR A 1 121 ? 23.309 3.721 -16.589 1.00 75.44 121 THR A O 1
ATOM 902 N N . VAL A 1 122 ? 21.146 3.220 -16.220 1.00 73.56 122 VAL A N 1
ATOM 903 C CA . VAL A 1 122 ? 21.078 2.123 -17.191 1.00 73.56 122 VAL A CA 1
ATOM 904 C C . VAL A 1 122 ? 20.978 2.693 -18.608 1.00 73.56 122 VAL A C 1
ATOM 906 O O . VAL A 1 122 ? 19.941 3.190 -19.038 1.00 73.56 122 VAL A O 1
ATOM 909 N N . LYS A 1 123 ? 22.086 2.619 -19.354 1.00 62.62 123 LYS A N 1
ATOM 910 C CA . LYS A 1 123 ? 22.217 3.181 -20.712 1.00 62.62 123 LYS A CA 1
ATOM 911 C C . LYS A 1 123 ? 21.416 2.457 -21.797 1.00 62.62 123 LYS A C 1
ATOM 913 O O . LYS A 1 123 ? 21.160 3.054 -22.838 1.00 62.62 123 LYS A O 1
ATOM 918 N N . ASP A 1 124 ? 21.026 1.207 -21.570 1.00 66.06 124 ASP A N 1
ATOM 919 C CA . ASP A 1 124 ? 20.533 0.323 -22.635 1.00 66.06 124 ASP A CA 1
ATOM 920 C C . ASP A 1 124 ? 19.006 0.364 -22.829 1.00 66.06 124 ASP A C 1
ATOM 922 O O . ASP A 1 124 ? 18.439 -0.502 -23.491 1.00 66.06 124 ASP A O 1
ATOM 926 N N . GLY A 1 125 ? 18.314 1.351 -22.246 1.00 69.00 125 GLY A N 1
ATOM 927 C CA . GLY A 1 125 ? 16.857 1.503 -22.368 1.00 69.00 125 GLY A CA 1
ATOM 928 C C . GLY A 1 125 ? 16.041 0.412 -21.665 1.00 69.00 125 GLY A C 1
ATOM 929 O O . GLY A 1 125 ? 14.813 0.466 -21.673 1.00 69.00 125 GLY A O 1
ATOM 930 N N . ALA A 1 126 ? 16.705 -0.563 -21.038 1.00 78.88 126 ALA A N 1
ATOM 931 C CA . ALA A 1 126 ? 16.063 -1.542 -20.180 1.00 78.88 126 ALA A CA 1
ATOM 932 C C . ALA A 1 126 ? 15.519 -0.836 -18.924 1.00 78.88 126 ALA A C 1
ATOM 934 O O . ALA A 1 126 ? 16.282 -0.134 -18.250 1.00 78.88 126 ALA A O 1
ATOM 935 N N . PRO A 1 127 ? 14.227 -1.004 -18.589 1.00 83.38 127 PRO A N 1
ATOM 936 C CA . PRO A 1 127 ? 13.673 -0.408 -17.387 1.00 83.38 127 PRO A CA 1
ATOM 937 C C . PRO A 1 127 ? 14.372 -0.985 -16.152 1.00 83.38 127 PRO A C 1
ATOM 939 O O . PRO A 1 127 ? 14.542 -2.194 -16.032 1.00 83.38 127 PRO A O 1
ATOM 942 N N . SER A 1 128 ? 14.768 -0.113 -15.231 1.00 91.44 128 SER A N 1
ATOM 943 C CA . SER A 1 128 ? 15.337 -0.480 -13.935 1.00 91.44 128 SER A CA 1
ATOM 944 C C . SER A 1 128 ? 14.713 0.423 -12.884 1.00 91.44 128 SER A C 1
ATOM 946 O O . SER A 1 128 ? 14.825 1.647 -12.967 1.00 91.44 128 SER A O 1
ATOM 948 N N . ARG A 1 129 ? 13.985 -0.175 -11.944 1.00 94.81 129 ARG A N 1
ATOM 949 C CA . ARG A 1 129 ? 13.142 0.533 -10.979 1.00 94.81 129 ARG A CA 1
ATOM 950 C C . ARG A 1 129 ? 13.449 0.072 -9.568 1.00 94.81 129 ARG A C 1
ATOM 952 O O . ARG A 1 129 ? 13.546 -1.126 -9.306 1.00 94.81 129 ARG A O 1
ATOM 959 N N . GLU A 1 130 ? 13.579 1.025 -8.661 1.00 96.31 130 GLU A N 1
ATOM 960 C CA . GLU A 1 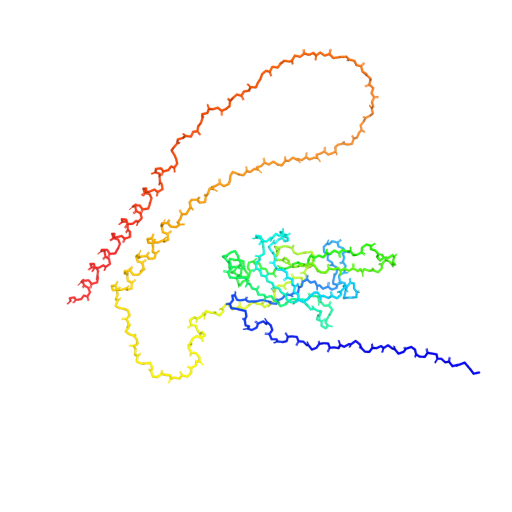130 ? 13.718 0.775 -7.230 1.00 96.31 130 GLU A CA 1
ATOM 961 C C . GLU A 1 130 ? 12.391 1.062 -6.536 1.00 96.31 130 GLU A C 1
ATOM 963 O O . GLU A 1 130 ? 11.863 2.169 -6.646 1.00 96.31 130 GLU A O 1
ATOM 968 N N . LEU A 1 131 ? 11.849 0.056 -5.851 1.00 97.50 131 LEU A N 1
ATOM 969 C CA . LEU A 1 131 ? 10.631 0.188 -5.060 1.00 97.50 131 LEU A CA 1
ATOM 970 C C . LEU A 1 131 ? 10.923 1.004 -3.797 1.00 97.50 131 LEU A C 1
ATOM 972 O O . LEU A 1 131 ? 11.819 0.641 -3.039 1.00 97.50 131 LEU A O 1
ATOM 976 N N . LEU A 1 132 ? 10.148 2.064 -3.561 1.00 97.56 132 LEU A N 1
ATOM 977 C CA . LEU A 1 132 ? 10.304 2.915 -2.381 1.00 97.56 132 LEU A CA 1
ATOM 978 C C . LEU A 1 132 ? 9.274 2.572 -1.303 1.00 97.56 132 LEU A C 1
ATOM 980 O O . LEU A 1 132 ? 9.627 2.261 -0.167 1.00 97.56 132 LEU A O 1
ATOM 984 N N . ASN A 1 133 ? 7.997 2.629 -1.668 1.00 97.94 133 ASN A N 1
ATOM 985 C CA . ASN A 1 133 ? 6.868 2.464 -0.761 1.00 97.94 133 ASN A CA 1
ATOM 986 C C . ASN A 1 133 ? 5.575 2.161 -1.534 1.00 97.94 133 ASN A C 1
ATOM 988 O O . ASN A 1 133 ? 5.558 2.045 -2.766 1.00 97.94 133 ASN A O 1
ATOM 992 N N . ALA A 1 134 ? 4.481 2.019 -0.789 1.00 98.19 134 ALA A N 1
ATOM 993 C CA . ALA A 1 134 ? 3.139 1.948 -1.340 1.00 98.19 134 ALA A CA 1
ATOM 994 C C . ALA A 1 134 ? 2.220 2.984 -0.689 1.00 98.19 134 ALA A C 1
ATOM 996 O O . ALA A 1 134 ? 2.330 3.279 0.499 1.00 98.19 134 ALA A O 1
ATOM 997 N N . GLY A 1 135 ? 1.285 3.502 -1.477 1.00 98.25 135 GLY A N 1
ATOM 998 C CA . GLY A 1 135 ? 0.246 4.416 -1.026 1.00 98.25 135 GLY A CA 1
ATOM 999 C C . GLY A 1 135 ? -1.116 3.735 -1.005 1.00 98.25 135 GLY A C 1
ATOM 1000 O O . GLY A 1 135 ? -1.477 3.082 -1.982 1.00 98.25 135 GLY A O 1
ATOM 1001 N N . ILE A 1 136 ? -1.897 3.917 0.059 1.00 98.44 136 ILE A N 1
ATOM 1002 C CA . ILE A 1 136 ? -3.353 3.734 0.010 1.00 98.44 136 ILE A CA 1
ATOM 1003 C C . ILE A 1 136 ? -3.921 5.004 -0.621 1.00 98.44 136 ILE A C 1
ATOM 1005 O O . ILE A 1 136 ? -3.731 6.094 -0.085 1.00 98.44 136 ILE A O 1
ATOM 1009 N N . VAL A 1 137 ? -4.567 4.859 -1.778 1.00 98.44 137 VAL A N 1
ATOM 1010 C CA . VAL A 1 137 ? -4.964 5.994 -2.624 1.00 98.44 137 VAL A CA 1
ATOM 1011 C C . VAL A 1 137 ? -6.408 5.861 -3.076 1.00 98.44 137 VAL A C 1
ATOM 1013 O O . VAL A 1 137 ? -6.906 4.750 -3.267 1.00 98.44 137 VAL A O 1
ATOM 1016 N N . ALA A 1 138 ? -7.074 6.984 -3.336 1.00 97.00 138 ALA A N 1
ATOM 1017 C CA . ALA A 1 138 ? -8.418 6.974 -3.918 1.00 97.00 138 ALA A CA 1
ATOM 1018 C C . ALA A 1 138 ? -8.428 6.529 -5.395 1.00 97.00 138 ALA A C 1
ATOM 1020 O O . ALA A 1 138 ? -9.360 5.858 -5.841 1.00 97.00 138 ALA A O 1
ATOM 1021 N N . ILE A 1 139 ? -7.401 6.908 -6.168 1.00 97.06 139 ILE A N 1
ATOM 1022 C CA . ILE A 1 139 ? -7.295 6.611 -7.603 1.00 97.06 139 ILE A CA 1
ATOM 1023 C C . ILE A 1 139 ? -5.859 6.174 -7.921 1.00 97.06 139 ILE A C 1
ATOM 1025 O O . ILE A 1 139 ? -4.959 7.009 -7.906 1.00 97.06 139 ILE A O 1
ATOM 1029 N N . PRO A 1 140 ? -5.619 4.890 -8.233 1.00 97.62 140 PRO A N 1
ATOM 1030 C CA . PRO A 1 140 ? -4.279 4.407 -8.553 1.00 97.62 140 PRO A CA 1
ATOM 1031 C C . PRO A 1 140 ? -3.921 4.629 -10.028 1.00 97.62 140 PRO A C 1
ATOM 1033 O O . PRO A 1 140 ? -4.811 4.643 -10.882 1.00 97.62 140 PRO A O 1
ATOM 1036 N N . SER A 1 141 ? -2.632 4.726 -10.375 1.00 97.38 141 SER A N 1
ATOM 1037 C CA . SER A 1 141 ? -2.209 4.734 -11.788 1.00 97.38 141 SER A CA 1
ATOM 1038 C C . SER A 1 141 ? -2.541 3.402 -12.462 1.00 97.38 141 SER A C 1
ATOM 1040 O O . SER A 1 141 ? -3.251 3.376 -13.473 1.00 97.38 141 SER A O 1
ATOM 1042 N N . ASN A 1 142 ? -2.130 2.278 -11.865 1.00 97.88 142 ASN A N 1
ATOM 1043 C CA . ASN A 1 142 ? -2.516 0.947 -12.332 1.00 97.88 142 ASN A CA 1
ATOM 1044 C C . ASN A 1 142 ? -3.956 0.620 -11.884 1.00 97.88 142 ASN A C 1
ATOM 1046 O O . ASN A 1 142 ? -4.276 0.631 -10.699 1.00 97.88 142 ASN A O 1
ATOM 1050 N N . ARG A 1 143 ? -4.851 0.332 -12.839 1.00 97.50 143 ARG A N 1
ATOM 1051 C CA . ARG A 1 143 ? -6.287 0.073 -12.589 1.00 97.50 143 ARG A CA 1
ATOM 1052 C C . ARG A 1 143 ? -6.560 -1.195 -11.784 1.00 97.50 143 ARG A C 1
ATOM 1054 O O . ARG A 1 143 ? -7.626 -1.299 -11.187 1.00 97.50 143 ARG A O 1
ATOM 1061 N N . GLU A 1 144 ? -5.626 -2.132 -11.800 1.00 97.56 144 GLU A N 1
ATOM 1062 C CA . GLU A 1 144 ? -5.728 -3.435 -11.146 1.00 97.56 144 GLU A CA 1
ATOM 1063 C C . GLU A 1 144 ? -5.064 -3.425 -9.761 1.00 97.56 144 GLU A C 1
ATOM 1065 O O . GLU A 1 144 ? -5.039 -4.448 -9.082 1.00 97.56 144 GLU A O 1
ATOM 1070 N N . ALA A 1 145 ? -4.543 -2.271 -9.323 1.00 97.94 145 ALA A N 1
ATOM 1071 C CA . ALA A 1 145 ? -3.923 -2.123 -8.019 1.00 97.94 145 ALA A CA 1
ATOM 1072 C C . ALA A 1 145 ? -4.983 -1.971 -6.914 1.00 97.94 145 ALA A C 1
ATOM 1074 O O . ALA A 1 145 ? -5.555 -0.897 -6.690 1.00 97.94 145 ALA A O 1
ATOM 1075 N N . VAL A 1 146 ? -5.285 -3.089 -6.256 1.00 97.94 146 VAL A N 1
ATOM 1076 C CA . VAL A 1 146 ? -6.407 -3.227 -5.324 1.00 97.94 146 VAL A CA 1
ATOM 1077 C C . VAL A 1 146 ? -6.024 -3.992 -4.065 1.00 97.94 146 VAL A C 1
ATOM 1079 O O . VAL A 1 146 ? -5.180 -4.889 -4.090 1.00 97.94 146 VAL A O 1
ATOM 1082 N N . ILE A 1 147 ? -6.703 -3.654 -2.974 1.00 96.94 147 ILE A N 1
ATOM 1083 C CA . ILE A 1 147 ? -6.749 -4.421 -1.731 1.00 96.94 147 ILE A CA 1
ATOM 1084 C C . ILE A 1 147 ? -7.812 -5.503 -1.919 1.00 96.94 147 ILE A C 1
ATOM 1086 O O . ILE A 1 147 ? -8.968 -5.180 -2.197 1.00 96.94 147 ILE A O 1
ATOM 1090 N N . PHE A 1 148 ? -7.428 -6.775 -1.810 1.00 87.75 148 PHE A N 1
ATOM 1091 C CA . PHE A 1 148 ? -8.340 -7.901 -2.056 1.00 87.75 148 PHE A CA 1
ATOM 1092 C C . PHE A 1 148 ? -8.617 -8.748 -0.807 1.00 87.75 148 PHE A C 1
ATOM 1094 O O . PHE A 1 148 ? -9.625 -9.448 -0.768 1.00 87.75 148 PHE A O 1
ATOM 1101 N N . GLU A 1 149 ? -7.798 -8.624 0.238 1.00 82.19 149 GLU A N 1
ATOM 1102 C CA . GLU A 1 149 ? -8.060 -9.201 1.558 1.00 82.19 149 GLU A CA 1
ATOM 1103 C C . GLU A 1 149 ? -7.742 -8.176 2.641 1.00 82.19 149 GLU A C 1
ATOM 1105 O O . GLU A 1 149 ? -6.666 -7.586 2.622 1.00 82.19 149 GLU A O 1
ATOM 1110 N N . SER A 1 150 ? -8.645 -7.991 3.607 1.00 77.12 150 SER A N 1
ATOM 1111 C CA . SER A 1 150 ? -8.387 -7.207 4.819 1.00 77.12 150 SER A CA 1
ATOM 1112 C C . SER A 1 150 ? -8.819 -8.000 6.046 1.00 77.12 150 SER A C 1
ATOM 1114 O O . SER A 1 150 ? -9.917 -8.560 6.084 1.00 77.12 150 SER A O 1
ATOM 1116 N N . LYS A 1 151 ? -7.940 -8.077 7.044 1.00 78.81 151 LYS A N 1
ATOM 1117 C CA . LYS A 1 151 ? -8.151 -8.843 8.273 1.00 78.81 151 LYS A CA 1
ATOM 1118 C C . LYS A 1 151 ? -8.502 -7.927 9.440 1.00 78.81 151 LYS A C 1
ATOM 1120 O O . LYS A 1 151 ? -8.012 -6.799 9.579 1.00 78.81 151 LYS A O 1
ATOM 1125 N N . ALA A 1 152 ? -9.360 -8.442 10.319 1.00 74.25 152 ALA A N 1
ATOM 1126 C CA . ALA A 1 152 ? -9.686 -7.774 11.567 1.00 74.25 152 ALA A CA 1
ATOM 1127 C C . ALA A 1 152 ? -8.441 -7.646 12.466 1.00 74.25 152 ALA A C 1
ATOM 1129 O O . ALA A 1 152 ? -7.555 -8.497 12.434 1.00 74.25 152 ALA A O 1
ATOM 1130 N N . ALA A 1 153 ? -8.379 -6.582 13.269 1.00 64.06 153 ALA A N 1
ATOM 1131 C CA . ALA A 1 153 ? -7.423 -6.505 14.365 1.00 64.06 153 ALA A CA 1
ATOM 1132 C C . ALA A 1 153 ? -7.755 -7.597 15.388 1.00 64.06 153 ALA A C 1
ATOM 1134 O O . ALA A 1 153 ? -8.931 -7.855 15.662 1.00 64.06 153 ALA A O 1
ATOM 1135 N N . VAL A 1 154 ? -6.729 -8.230 15.953 1.00 65.12 154 VAL A N 1
ATOM 1136 C CA . VAL A 1 154 ? -6.926 -9.198 17.032 1.00 65.12 154 VAL A CA 1
ATOM 1137 C C . VAL A 1 154 ? -7.100 -8.397 18.314 1.00 65.12 154 VAL A C 1
ATOM 1139 O O . VAL A 1 154 ? -6.141 -7.845 18.851 1.00 65.12 154 VAL A O 1
ATOM 1142 N N . SER A 1 155 ? -8.336 -8.295 18.805 1.00 49.72 155 SER A N 1
ATOM 1143 C CA . SER A 1 155 ? -8.590 -7.698 20.115 1.00 49.72 155 SER A CA 1
ATOM 1144 C C . SER A 1 155 ? -7.814 -8.484 21.172 1.00 49.72 155 SER A C 1
ATOM 1146 O O . SER A 1 155 ? -8.027 -9.685 21.331 1.00 49.72 155 SER A O 1
ATOM 1148 N N . ALA A 1 156 ? -6.942 -7.812 21.928 1.00 53.72 156 ALA A N 1
ATOM 1149 C CA . ALA A 1 156 ? -6.173 -8.432 23.011 1.00 53.72 156 ALA A CA 1
ATOM 1150 C C . ALA A 1 156 ? -7.065 -9.122 24.070 1.00 53.72 156 ALA A C 1
ATOM 1152 O O . ALA A 1 156 ? -6.600 -10.013 24.773 1.00 53.72 156 ALA A O 1
ATOM 1153 N N . SER A 1 157 ? -8.359 -8.778 24.140 1.00 48.06 157 SER A N 1
ATOM 1154 C CA . SER A 1 157 ? -9.344 -9.449 24.997 1.00 48.06 157 SER A CA 1
ATOM 1155 C C . SER A 1 157 ? -9.736 -10.861 24.539 1.00 48.06 157 SER A C 1
ATOM 1157 O O . SER A 1 157 ? -10.286 -11.602 25.338 1.00 48.06 157 SER A O 1
ATOM 1159 N N . LEU A 1 158 ? -9.479 -11.242 23.282 1.00 45.44 158 LEU A N 1
ATOM 1160 C CA . LEU A 1 158 ? -9.767 -12.586 22.752 1.00 45.44 158 LEU A CA 1
ATOM 1161 C C . LEU A 1 158 ? -8.528 -13.493 22.743 1.00 45.44 158 LEU A C 1
ATOM 1163 O O . LEU A 1 158 ? -8.659 -14.711 22.744 1.00 45.44 158 LEU A O 1
ATOM 1167 N N . ALA A 1 159 ? -7.322 -12.917 22.751 1.00 42.59 159 ALA A N 1
ATOM 1168 C CA . ALA A 1 159 ? -6.070 -13.679 22.751 1.00 42.59 159 ALA A CA 1
ATOM 1169 C C . ALA A 1 159 ? -5.654 -14.169 24.152 1.00 42.59 159 ALA A C 1
ATOM 1171 O O . ALA A 1 159 ? -4.873 -15.110 24.262 1.00 42.59 159 ALA A O 1
ATOM 1172 N N . ALA A 1 160 ? -6.182 -13.557 25.217 1.00 45.19 160 ALA A N 1
ATOM 1173 C CA . ALA A 1 160 ? -5.896 -13.949 26.598 1.00 45.19 160 ALA A CA 1
ATOM 1174 C C . ALA A 1 160 ? -6.713 -15.164 27.091 1.00 45.19 160 ALA A C 1
ATOM 1176 O O . ALA A 1 160 ? -6.446 -15.654 28.183 1.00 45.19 160 ALA A O 1
ATOM 1177 N N . ASP A 1 161 ? -7.677 -15.656 26.303 1.00 44.00 161 ASP A N 1
ATOM 1178 C CA . ASP A 1 161 ? -8.635 -16.700 26.715 1.00 44.00 161 ASP A CA 1
ATOM 1179 C C . ASP A 1 161 ? -8.343 -18.087 26.092 1.00 44.00 161 ASP A C 1
ATOM 1181 O O . ASP A 1 161 ? -9.126 -19.023 26.211 1.00 44.00 161 ASP A O 1
ATOM 1185 N N . ALA A 1 162 ? -7.208 -18.240 25.396 1.00 45.38 162 ALA A N 1
ATOM 1186 C CA . ALA A 1 162 ? -6.871 -19.458 24.643 1.00 45.38 162 ALA A CA 1
ATOM 1187 C C . ALA A 1 162 ? -5.832 -20.381 25.318 1.00 45.38 162 ALA A C 1
ATOM 1189 O O . ALA A 1 162 ? -5.383 -21.350 24.705 1.00 45.38 162 ALA A O 1
ATOM 1190 N N . SER A 1 163 ? -5.444 -20.123 26.569 1.00 40.88 163 SER A N 1
ATOM 1191 C CA . SER A 1 163 ? -4.507 -20.969 27.324 1.00 40.88 163 SER A CA 1
ATOM 1192 C C . SER A 1 163 ? -5.192 -21.634 28.521 1.00 40.88 163 SER A C 1
ATOM 1194 O O . SER A 1 163 ? -5.238 -21.031 29.582 1.00 40.88 163 SER A O 1
ATOM 1196 N N . GLU A 1 164 ? -5.666 -22.872 28.304 1.00 47.97 164 GLU A N 1
ATOM 1197 C CA . GLU A 1 164 ? -6.203 -23.882 29.248 1.00 47.97 164 GLU A CA 1
ATOM 1198 C C . GLU A 1 164 ? -7.296 -23.454 30.261 1.00 47.97 164 GLU A C 1
ATOM 1200 O O . GLU A 1 164 ? -7.282 -22.346 30.786 1.00 47.97 164 GLU A O 1
ATOM 1205 N N . PRO A 1 165 ? -8.259 -24.342 30.603 1.00 41.91 165 PRO A N 1
ATOM 1206 C CA . PRO A 1 165 ? -9.310 -24.027 31.560 1.00 41.91 165 PRO A CA 1
ATOM 1207 C C . PRO A 1 165 ? -8.728 -24.061 32.977 1.00 41.91 165 PRO A C 1
ATOM 1209 O O . PRO A 1 165 ? -8.878 -25.036 33.713 1.00 41.91 165 PRO A O 1
ATOM 1212 N N . ALA A 1 166 ? -8.056 -22.985 33.377 1.00 44.66 166 ALA A N 1
ATOM 1213 C CA . ALA A 1 166 ? -7.982 -22.652 34.785 1.00 44.66 166 ALA A CA 1
ATOM 1214 C C . ALA A 1 166 ? -9.423 -22.428 35.249 1.00 44.66 166 ALA A C 1
ATOM 1216 O O . ALA A 1 166 ? -10.173 -21.682 34.626 1.00 44.66 166 ALA A O 1
ATOM 1217 N N . GLU A 1 167 ? -9.817 -23.129 36.304 1.00 44.38 167 GLU A N 1
ATOM 1218 C CA . GLU A 1 167 ? -11.101 -22.988 36.974 1.00 44.38 167 GLU A CA 1
ATOM 1219 C C . GLU A 1 167 ? -11.367 -21.495 37.238 1.00 44.38 167 GLU A C 1
ATOM 1221 O O . GLU A 1 167 ? -10.821 -20.893 38.166 1.00 44.38 167 GLU A O 1
ATOM 1226 N N . VAL A 1 168 ? -12.162 -20.871 36.361 1.00 44.41 168 VAL A N 1
ATOM 1227 C CA . VAL A 1 168 ? -12.624 -19.496 36.524 1.00 44.41 168 VAL A CA 1
ATOM 1228 C C . VAL A 1 168 ? -13.606 -19.537 37.680 1.00 44.41 168 VAL A C 1
ATOM 1230 O O . VAL A 1 168 ? -14.811 -19.718 37.517 1.00 44.41 168 VAL A O 1
ATOM 1233 N N . THR A 1 169 ? -13.077 -19.375 38.889 1.00 49.56 169 THR A N 1
ATOM 1234 C CA . THR A 1 169 ? -13.865 -18.721 39.927 1.00 49.56 169 THR A CA 1
ATOM 1235 C C . THR A 1 169 ? -14.278 -17.375 39.334 1.00 49.56 169 THR A C 1
ATOM 1237 O O . THR A 1 169 ? -13.410 -16.681 38.798 1.00 49.56 169 THR A O 1
ATOM 1240 N N . PRO A 1 170 ? -15.577 -17.023 39.309 1.00 48.06 170 PRO A N 1
ATOM 1241 C CA . PRO A 1 170 ? -16.003 -15.756 38.745 1.00 48.06 170 PRO A CA 1
ATOM 1242 C C . PRO A 1 170 ? -15.293 -14.654 39.526 1.00 48.06 170 PRO A C 1
ATOM 1244 O O . PRO A 1 170 ? -15.633 -14.371 40.676 1.00 48.06 170 PRO A O 1
ATOM 1247 N N . ALA A 1 171 ? -14.260 -14.076 38.908 1.00 48.12 171 ALA A N 1
ATOM 1248 C CA . ALA A 1 171 ? -13.688 -12.821 39.339 1.00 48.12 171 ALA A CA 1
ATOM 1249 C C . ALA A 1 171 ? -14.871 -11.867 39.438 1.00 48.12 171 ALA A C 1
ATOM 1251 O O . ALA A 1 171 ? -15.635 -11.740 38.479 1.00 48.12 171 ALA A O 1
ATOM 1252 N N . ALA A 1 172 ? -15.066 -11.339 40.647 1.00 54.06 172 ALA A N 1
ATOM 1253 C CA . ALA A 1 172 ? -16.224 -10.564 41.045 1.00 54.06 172 ALA A CA 1
ATOM 1254 C C . ALA A 1 172 ? -16.702 -9.690 39.886 1.00 54.06 172 ALA A C 1
ATOM 1256 O O . ALA A 1 172 ? -15.935 -8.871 39.372 1.00 54.06 172 ALA A O 1
ATOM 1257 N N . ALA A 1 173 ? -17.955 -9.898 39.467 1.00 55.97 173 ALA A N 1
ATOM 1258 C CA . ALA A 1 173 ? -18.653 -8.913 38.663 1.00 55.97 173 ALA A CA 1
ATOM 1259 C C . ALA A 1 173 ? -18.382 -7.561 39.325 1.00 55.97 173 ALA A C 1
ATOM 1261 O O . ALA A 1 173 ? -18.637 -7.412 40.523 1.00 55.97 173 ALA A O 1
ATOM 1262 N N . LEU A 1 174 ? -17.765 -6.639 38.583 1.00 62.12 174 LEU A N 1
ATOM 1263 C CA . LEU A 1 174 ? -17.633 -5.270 39.054 1.00 62.12 174 LEU A CA 1
ATOM 1264 C C . LEU A 1 174 ? -19.048 -4.830 39.405 1.00 62.12 174 LEU A C 1
ATOM 1266 O O . LEU A 1 174 ? -19.937 -4.896 38.553 1.00 62.12 174 LEU A O 1
ATOM 1270 N N . ASP A 1 175 ? -19.267 -4.477 40.667 1.00 83.06 175 ASP A N 1
ATOM 1271 C CA . ASP A 1 175 ? -20.537 -3.899 41.054 1.00 83.06 175 ASP A CA 1
ATOM 1272 C C . ASP A 1 175 ? -20.759 -2.623 40.229 1.00 83.06 175 ASP A C 1
ATOM 1274 O O . ASP A 1 175 ? -19.811 -1.985 39.744 1.00 83.06 175 ASP A O 1
ATOM 1278 N N . ALA A 1 176 ? -22.031 -2.304 40.004 1.00 73.75 176 ALA A N 1
ATOM 1279 C CA . ALA A 1 176 ? -22.421 -1.205 39.135 1.00 73.75 176 ALA A CA 1
ATOM 1280 C C . ALA A 1 176 ? -21.775 0.121 39.569 1.00 73.75 176 ALA A C 1
ATOM 1282 O O . ALA A 1 176 ? -21.380 0.907 38.708 1.00 73.75 176 ALA A O 1
ATOM 1283 N N . ASP A 1 177 ? -21.569 0.329 40.872 1.00 75.31 177 ASP A N 1
ATOM 1284 C CA . ASP A 1 177 ? -20.972 1.552 41.405 1.00 75.31 177 ASP A CA 1
ATOM 1285 C C . ASP A 1 177 ? -19.492 1.653 41.030 1.00 75.31 177 ASP A C 1
ATOM 1287 O O . ASP A 1 177 ? -19.037 2.690 40.544 1.00 75.31 177 ASP A O 1
ATOM 1291 N N . THR A 1 178 ? -18.740 0.557 41.145 1.00 77.69 178 THR A N 1
ATOM 1292 C CA . THR A 1 178 ? -17.337 0.510 40.719 1.00 77.69 178 THR A CA 1
ATOM 1293 C C . THR A 1 178 ? -17.195 0.722 39.207 1.00 77.69 178 THR A C 1
ATOM 1295 O O . THR A 1 178 ? -16.253 1.382 38.752 1.00 77.69 178 THR A O 1
ATOM 1298 N N . PHE A 1 179 ? -18.123 0.191 38.406 1.00 80.31 179 PHE A N 1
ATOM 1299 C CA . PHE A 1 179 ? -18.142 0.426 36.961 1.00 80.31 179 PHE A CA 1
ATOM 1300 C C . PHE A 1 179 ? -18.434 1.895 36.625 1.00 80.31 179 PHE A C 1
ATOM 1302 O O . PHE A 1 179 ? -17.688 2.511 35.858 1.00 80.31 179 PHE A O 1
ATOM 1309 N N . LEU A 1 180 ? -19.475 2.474 37.228 1.00 83.00 180 LEU A N 1
ATOM 1310 C CA . LEU A 1 180 ? -19.873 3.863 37.003 1.00 83.00 180 LEU A CA 1
ATOM 1311 C C . LEU A 1 180 ? -18.797 4.846 37.472 1.00 83.00 180 LEU A C 1
ATOM 1313 O O . LEU A 1 180 ? -18.514 5.813 36.766 1.00 83.00 180 LEU A O 1
ATOM 1317 N N . GLN A 1 181 ? -18.132 4.565 38.593 1.00 80.69 181 GLN A N 1
ATOM 1318 C CA . GLN A 1 181 ? -17.032 5.388 39.088 1.00 80.69 181 GLN A CA 1
ATOM 1319 C C . GLN A 1 181 ? -15.855 5.398 38.106 1.00 80.69 181 GLN A C 1
ATOM 1321 O O . GLN A 1 181 ? -15.340 6.459 37.762 1.00 80.69 181 GLN A O 1
ATOM 1326 N N . ARG A 1 182 ? -15.469 4.232 37.572 1.00 80.31 182 ARG A N 1
ATOM 1327 C CA . ARG A 1 182 ? -14.393 4.152 36.571 1.00 80.31 182 ARG A CA 1
ATOM 1328 C C . ARG A 1 182 ? -14.758 4.828 35.255 1.00 80.31 182 ARG A C 1
ATOM 1330 O O . ARG A 1 182 ? -13.887 5.411 34.611 1.00 80.31 182 ARG A O 1
ATOM 1337 N N . LEU A 1 183 ? -16.025 4.758 34.852 1.00 79.31 183 LEU A N 1
ATOM 1338 C CA . LEU A 1 183 ? -16.518 5.465 33.674 1.00 79.31 183 LEU A CA 1
ATOM 1339 C C . LEU A 1 183 ? -16.457 6.986 33.882 1.00 79.31 183 LEU A C 1
ATOM 1341 O O . LEU A 1 183 ? -15.987 7.700 32.998 1.00 79.31 183 LEU A O 1
ATOM 1345 N N . ALA A 1 184 ? -16.873 7.474 35.052 1.00 78.12 184 ALA A N 1
ATOM 1346 C CA . ALA A 1 184 ? -16.795 8.887 35.409 1.00 78.12 184 ALA A CA 1
ATOM 1347 C C . ALA A 1 184 ? -15.343 9.393 35.423 1.00 78.12 184 ALA A C 1
ATOM 1349 O O . ALA A 1 184 ? -15.050 10.429 34.823 1.00 78.12 184 ALA A O 1
ATOM 1350 N N . ASP A 1 185 ? -14.424 8.631 36.018 1.00 76.56 185 ASP A N 1
ATOM 1351 C CA . ASP A 1 185 ? -12.999 8.974 36.064 1.00 76.56 185 ASP A CA 1
ATOM 1352 C C . ASP A 1 185 ? -12.382 9.030 34.654 1.00 76.56 185 ASP A C 1
ATOM 1354 O O . ASP A 1 185 ? -11.601 9.934 34.341 1.00 76.56 185 ASP A O 1
ATOM 1358 N N . LEU A 1 186 ? -12.768 8.105 33.766 1.00 80.44 186 LEU A N 1
ATOM 1359 C CA . LEU A 1 186 ? -12.319 8.090 32.371 1.00 80.44 186 LEU A CA 1
ATOM 1360 C C . LEU A 1 186 ? -12.820 9.316 31.596 1.00 80.44 186 LEU A C 1
ATOM 1362 O O . LEU A 1 186 ? -12.050 9.936 30.860 1.00 80.44 186 LEU A O 1
ATOM 1366 N N . ILE A 1 187 ? -14.093 9.681 31.773 1.00 78.50 187 ILE A N 1
ATOM 1367 C CA . ILE A 1 187 ? -14.690 10.864 31.140 1.00 78.50 187 ILE A CA 1
ATOM 1368 C C . ILE A 1 187 ? -14.003 12.139 31.643 1.00 78.50 187 ILE A C 1
ATOM 1370 O O . ILE A 1 187 ? -13.634 12.990 30.834 1.00 78.50 187 ILE A O 1
ATOM 1374 N N . ALA A 1 188 ? -13.763 12.258 32.952 1.00 75.88 188 ALA A N 1
ATOM 1375 C CA . ALA A 1 188 ? -13.060 13.399 33.535 1.00 75.88 188 ALA A CA 1
ATOM 1376 C C . ALA A 1 188 ? -11.624 13.521 32.999 1.00 75.88 188 ALA A C 1
ATOM 1378 O O . ALA A 1 188 ? -11.168 14.617 32.669 1.00 75.88 188 ALA A O 1
ATOM 1379 N N . HIS A 1 189 ? -10.921 12.396 32.842 1.00 73.12 189 HIS A N 1
ATOM 1380 C CA . HIS A 1 189 ? -9.576 12.383 32.273 1.00 73.12 189 HIS A CA 1
ATOM 1381 C C . HIS A 1 189 ? -9.556 12.765 30.783 1.00 73.12 189 HIS A C 1
ATOM 1383 O O . HIS A 1 189 ? -8.676 13.507 30.338 1.00 73.12 189 HIS A O 1
ATOM 1389 N N . ALA A 1 190 ? -10.544 12.310 30.007 1.00 70.31 190 ALA A N 1
ATOM 1390 C CA . ALA A 1 190 ? -10.704 12.685 28.603 1.00 70.31 190 ALA A CA 1
ATOM 1391 C C . ALA A 1 190 ? -11.028 14.180 28.436 1.00 70.31 190 ALA A C 1
ATOM 1393 O O . ALA A 1 190 ? -10.497 14.829 27.537 1.00 70.31 190 ALA A O 1
ATOM 1394 N N . ALA A 1 191 ? -11.840 14.746 29.332 1.00 69.38 191 ALA A N 1
ATOM 1395 C CA . ALA A 1 191 ? -12.155 16.172 29.338 1.00 69.38 191 ALA A CA 1
ATOM 1396 C C . ALA A 1 191 ? -10.926 17.037 29.671 1.00 69.38 191 ALA A C 1
ATOM 1398 O O . ALA A 1 191 ? -10.692 18.047 29.015 1.00 69.38 191 ALA A O 1
ATOM 1399 N N . LEU A 1 192 ? -10.091 16.612 30.627 1.00 65.94 192 LEU A N 1
ATOM 1400 C CA . LEU A 1 192 ? -8.870 17.338 31.005 1.00 65.94 192 LEU A CA 1
ATOM 1401 C C . LEU A 1 192 ? -7.750 17.257 29.952 1.00 65.94 192 LEU A C 1
ATOM 1403 O O . LEU A 1 192 ? -6.859 18.102 29.929 1.00 65.94 192 LEU A O 1
ATOM 1407 N N . SER A 1 193 ? -7.768 16.224 29.106 1.00 60.69 193 SER A N 1
ATOM 1408 C CA . SER A 1 193 ? -6.764 15.994 28.055 1.00 60.69 193 SER A CA 1
ATOM 1409 C C . SER A 1 193 ? -7.173 16.540 26.683 1.00 60.69 193 SER A C 1
ATOM 1411 O O . SER A 1 193 ? -6.388 16.463 25.733 1.00 60.69 193 SER A O 1
ATOM 1413 N N . ALA A 1 194 ? -8.360 17.144 26.572 1.00 49.06 194 ALA A N 1
ATOM 1414 C CA . ALA A 1 194 ? -8.807 17.837 25.374 1.00 49.06 194 ALA A CA 1
ATOM 1415 C C . ALA A 1 194 ? -8.029 19.153 25.187 1.00 49.06 194 ALA A C 1
ATOM 1417 O O . ALA A 1 194 ? -8.476 20.238 25.549 1.00 49.06 194 ALA A O 1
ATOM 1418 N N . ILE A 1 195 ? -6.839 19.062 24.590 1.00 47.31 195 ILE A N 1
ATOM 1419 C CA . ILE A 1 195 ? -6.142 20.220 24.025 1.00 47.31 195 ILE A CA 1
ATOM 1420 C C . ILE A 1 195 ? -7.026 20.762 22.891 1.00 47.31 195 ILE A C 1
ATOM 1422 O O . ILE A 1 195 ? -7.378 19.989 21.993 1.00 47.31 195 ILE A O 1
ATOM 1426 N N . PRO A 1 196 ? -7.388 22.058 22.873 1.00 49.66 196 PRO A N 1
ATOM 1427 C CA . PRO A 1 196 ? -8.111 22.616 21.745 1.00 49.66 196 PRO A CA 1
ATOM 1428 C C . PRO A 1 196 ? -7.226 22.495 20.505 1.00 49.66 196 PRO A C 1
ATOM 1430 O O . PRO A 1 196 ? -6.189 23.151 20.396 1.00 49.66 196 PRO A O 1
ATOM 1433 N N . ASN A 1 197 ? -7.642 21.649 19.559 1.00 47.12 197 ASN A N 1
ATOM 1434 C CA . ASN A 1 197 ? -7.130 21.686 18.198 1.00 47.12 197 ASN A CA 1
ATOM 1435 C C . ASN A 1 197 ? -7.316 23.120 17.697 1.00 47.12 197 ASN A C 1
ATOM 1437 O O . ASN A 1 197 ? -8.435 23.554 17.423 1.00 47.12 197 ASN A O 1
ATOM 1441 N N . HIS A 1 198 ? -6.225 23.880 17.619 1.00 43.31 198 HIS A N 1
ATOM 1442 C CA . HIS A 1 198 ? -6.228 25.153 16.926 1.00 43.31 198 HIS A CA 1
ATOM 1443 C C . HIS A 1 198 ? -6.690 24.890 15.498 1.00 43.31 198 HIS A C 1
ATOM 1445 O O . HIS A 1 198 ? -6.008 24.207 14.735 1.00 43.31 198 HIS A O 1
ATOM 1451 N N . ALA A 1 199 ? -7.867 25.423 15.169 1.00 45.34 199 ALA A N 1
ATOM 1452 C CA . ALA A 1 199 ? -8.360 25.547 13.814 1.00 45.34 199 ALA A CA 1
ATOM 1453 C C . ALA A 1 199 ? -7.251 26.192 12.974 1.00 45.34 199 ALA A C 1
ATOM 1455 O O . ALA A 1 199 ? -6.981 27.393 13.075 1.00 45.34 199 ALA A O 1
ATOM 1456 N N . GLY A 1 200 ? -6.546 25.358 12.211 1.00 38.72 200 GLY A N 1
ATOM 1457 C CA . GLY A 1 200 ? -5.549 25.798 11.258 1.00 38.72 200 GLY A CA 1
ATOM 1458 C C . GLY A 1 200 ? -6.236 26.728 10.276 1.00 38.72 200 GLY A C 1
ATOM 1459 O O . GLY A 1 200 ? -7.160 26.327 9.572 1.00 38.72 200 GLY A O 1
ATOM 1460 N N . LYS A 1 201 ? -5.804 27.988 10.265 1.00 37.00 201 LYS A N 1
ATOM 1461 C CA . LYS A 1 201 ? -6.134 28.934 9.206 1.00 37.00 201 LYS A CA 1
ATOM 1462 C C . LYS A 1 201 ? -5.755 28.276 7.880 1.00 37.00 201 LYS A C 1
ATOM 1464 O O . LYS A 1 201 ? -4.591 27.931 7.682 1.00 37.00 201 LYS A O 1
ATOM 1469 N N . SER A 1 202 ? -6.732 28.087 7.003 1.00 43.19 202 SER A N 1
ATOM 1470 C CA . SER A 1 202 ? -6.505 27.706 5.615 1.00 43.19 202 SER A CA 1
ATOM 1471 C C . SER A 1 202 ? -5.637 28.780 4.960 1.00 43.19 202 SER A C 1
ATOM 1473 O O . SER A 1 202 ? -6.096 29.898 4.726 1.00 43.19 202 SER A O 1
ATOM 1475 N N . ASN A 1 203 ? -4.370 28.465 4.695 1.00 38.53 203 ASN A N 1
ATOM 1476 C CA . ASN A 1 203 ? -3.570 29.241 3.758 1.00 38.53 203 ASN A CA 1
ATOM 1477 C C . ASN A 1 203 ? -4.028 28.861 2.348 1.00 38.53 203 ASN A C 1
ATOM 1479 O O . ASN A 1 203 ? -3.465 27.969 1.719 1.00 38.53 203 ASN A O 1
ATOM 1483 N N . ASP A 1 204 ? -5.063 29.549 1.874 1.00 45.66 204 ASP A N 1
ATOM 1484 C CA . ASP A 1 204 ? -5.300 29.705 0.446 1.00 45.66 204 ASP A CA 1
ATOM 1485 C C . ASP A 1 204 ? -4.192 30.596 -0.123 1.00 45.66 204 ASP A C 1
ATOM 1487 O O . ASP A 1 204 ? -4.192 31.818 0.034 1.00 45.66 204 ASP A O 1
ATOM 1491 N N . SER A 1 205 ? -3.230 29.977 -0.796 1.00 44.78 205 SER A N 1
ATOM 1492 C CA . SER A 1 205 ? -2.377 30.660 -1.764 1.00 44.78 205 SER A CA 1
ATOM 1493 C C . SER A 1 205 ? -2.215 29.796 -3.009 1.00 44.78 205 SER A C 1
ATOM 1495 O O . SER A 1 205 ? -1.145 29.274 -3.319 1.00 44.78 205 SER A O 1
ATOM 1497 N N . HIS A 1 206 ? -3.305 29.695 -3.772 1.00 40.78 206 HIS A N 1
ATOM 1498 C CA . HIS A 1 206 ? -3.233 29.458 -5.210 1.00 40.78 206 HIS A CA 1
ATOM 1499 C C . HIS A 1 206 ? -2.460 30.614 -5.861 1.00 40.78 206 HIS A C 1
ATOM 1501 O O . HIS A 1 206 ? -3.022 31.658 -6.183 1.00 40.78 206 HIS A O 1
ATOM 1507 N N . ASN A 1 207 ? -1.151 30.439 -6.039 1.00 36.59 207 ASN A N 1
ATOM 1508 C CA . ASN A 1 207 ? -0.368 31.253 -6.959 1.00 36.59 207 ASN A CA 1
ATOM 1509 C C . ASN A 1 207 ? -0.316 30.514 -8.300 1.00 36.59 207 ASN A C 1
ATOM 1511 O O . ASN A 1 207 ? 0.581 29.705 -8.544 1.00 36.59 207 ASN A O 1
ATOM 1515 N N . GLU A 1 208 ? -1.323 30.741 -9.145 1.00 40.91 208 GLU A N 1
ATOM 1516 C CA . GLU A 1 208 ? -1.296 30.285 -10.531 1.00 40.91 208 GLU A CA 1
ATOM 1517 C C . GLU A 1 208 ? -0.193 31.026 -11.297 1.00 40.91 208 GLU A C 1
ATOM 1519 O O . GLU A 1 208 ? -0.313 32.199 -11.653 1.00 40.91 208 GLU A O 1
ATOM 1524 N N . LEU A 1 209 ? 0.897 30.316 -11.583 1.00 39.47 209 LEU A N 1
ATOM 1525 C CA . LEU A 1 209 ? 1.876 30.707 -12.591 1.00 39.47 209 LEU A CA 1
ATOM 1526 C C . LEU A 1 209 ? 1.274 30.483 -13.984 1.00 39.47 209 LEU A C 1
ATOM 1528 O O . LEU A 1 209 ? 1.552 29.492 -14.659 1.00 39.47 209 LEU A O 1
ATOM 1532 N N . VAL A 1 210 ? 0.456 31.435 -14.429 1.00 42.81 210 VAL A N 1
ATOM 1533 C CA . VAL A 1 210 ? 0.079 31.565 -15.838 1.00 42.81 210 VAL A CA 1
ATOM 1534 C C . VAL A 1 210 ? 1.307 32.055 -16.605 1.00 42.81 210 VAL A C 1
ATOM 1536 O O . VAL A 1 210 ? 1.640 33.240 -16.602 1.00 42.81 210 VAL A O 1
ATOM 1539 N N . THR A 1 211 ? 2.008 31.139 -17.270 1.00 40.75 211 THR A N 1
ATOM 1540 C CA . THR A 1 211 ? 3.022 31.500 -18.266 1.00 40.75 211 THR A CA 1
ATOM 1541 C C . THR A 1 211 ? 2.320 31.788 -19.590 1.00 40.75 211 THR A C 1
ATOM 1543 O O . THR A 1 211 ? 1.935 30.892 -20.334 1.00 40.75 211 THR A O 1
ATOM 1546 N N . SER A 1 212 ? 2.114 33.075 -19.868 1.00 46.22 212 SER A N 1
ATOM 1547 C CA . SER A 1 212 ? 1.658 33.558 -21.173 1.00 46.22 212 SER A CA 1
ATOM 1548 C C . SER A 1 212 ? 2.878 33.800 -22.082 1.00 46.22 212 SER A C 1
ATOM 1550 O O . SER A 1 212 ? 3.879 34.343 -21.602 1.00 46.22 212 SER A O 1
ATOM 1552 N N . PRO A 1 213 ? 2.857 33.392 -23.365 1.00 52.78 213 PRO A N 1
ATOM 1553 C CA . PRO A 1 213 ? 4.028 33.460 -24.233 1.00 52.78 213 PRO A CA 1
ATOM 1554 C C . PRO A 1 213 ? 4.329 34.875 -24.748 1.00 52.78 213 PRO A C 1
ATOM 1556 O O . PRO A 1 213 ? 3.450 35.712 -24.951 1.00 52.78 213 PRO A O 1
ATOM 1559 N N . ALA A 1 214 ? 5.624 35.101 -24.962 1.00 41.34 214 ALA A N 1
ATOM 1560 C CA . ALA A 1 214 ? 6.272 36.367 -25.267 1.00 41.34 214 ALA A CA 1
ATOM 1561 C C . ALA A 1 214 ? 5.814 37.045 -26.573 1.00 41.34 214 ALA A C 1
ATOM 1563 O O . ALA A 1 214 ? 5.733 36.417 -27.629 1.00 41.34 214 ALA A O 1
ATOM 1564 N N . ALA A 1 215 ? 5.658 38.370 -26.504 1.00 42.25 215 ALA A N 1
ATOM 1565 C CA . ALA A 1 215 ? 5.646 39.285 -27.644 1.00 42.25 215 ALA A CA 1
ATOM 1566 C C . ALA A 1 215 ? 6.835 40.272 -27.537 1.00 42.25 215 ALA A C 1
ATOM 1568 O O . ALA A 1 215 ? 7.270 40.579 -26.423 1.00 42.25 215 ALA A O 1
ATOM 1569 N N . PRO A 1 216 ? 7.407 40.730 -28.669 1.00 56.16 216 PRO A N 1
ATOM 1570 C CA . PRO A 1 216 ? 8.753 41.301 -28.720 1.00 56.16 216 PRO A CA 1
ATOM 1571 C C . PRO A 1 216 ? 8.849 42.787 -28.335 1.00 56.16 216 PRO A C 1
ATOM 1573 O O . PRO A 1 216 ? 7.893 43.554 -28.409 1.00 56.16 216 PRO A O 1
ATOM 1576 N N . ALA A 1 217 ? 10.071 43.156 -27.944 1.00 50.94 217 ALA A N 1
ATOM 1577 C CA . ALA A 1 217 ? 10.494 44.409 -27.327 1.00 50.94 217 ALA A CA 1
ATOM 1578 C C . ALA A 1 217 ? 10.493 45.655 -28.237 1.00 50.94 217 ALA A C 1
ATOM 1580 O O . ALA A 1 217 ? 10.852 45.577 -29.411 1.00 50.94 217 ALA A O 1
ATOM 1581 N N . ALA A 1 218 ? 10.227 46.820 -27.629 1.00 41.88 218 ALA A N 1
ATOM 1582 C CA . ALA A 1 218 ? 10.646 48.162 -28.069 1.00 41.88 218 ALA A CA 1
ATOM 1583 C C . ALA A 1 218 ? 10.567 49.157 -26.865 1.00 41.88 218 ALA A C 1
ATOM 1585 O O . ALA A 1 218 ? 10.015 48.779 -25.834 1.00 41.88 218 ALA A O 1
ATOM 1586 N N . PRO A 1 219 ? 11.161 50.372 -26.905 1.00 56.16 219 PRO A N 1
ATOM 1587 C CA . PRO A 1 219 ? 12.299 50.735 -26.057 1.00 56.16 219 PRO A CA 1
ATOM 1588 C C . PRO A 1 219 ? 12.021 51.785 -24.954 1.00 56.16 219 PRO A C 1
ATOM 1590 O O . PRO A 1 219 ? 10.942 52.351 -24.831 1.00 56.16 219 PRO A O 1
ATOM 1593 N N . ALA A 1 220 ? 13.068 51.995 -24.150 1.00 46.00 220 ALA A N 1
ATOM 1594 C CA . ALA A 1 220 ? 13.166 52.663 -22.851 1.00 46.00 220 ALA A CA 1
ATOM 1595 C C . ALA A 1 220 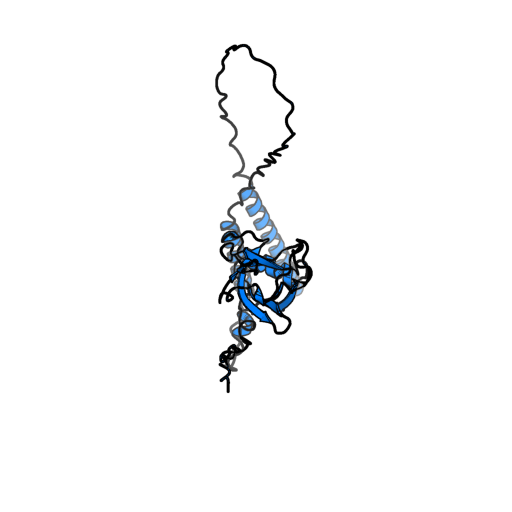? 12.841 54.170 -22.759 1.00 46.00 220 ALA A C 1
ATOM 1597 O O . ALA A 1 220 ? 13.158 54.925 -23.676 1.00 46.00 220 ALA A O 1
ATOM 1598 N N . ALA A 1 221 ? 12.361 54.582 -21.568 1.00 44.50 221 ALA A N 1
ATOM 1599 C CA . ALA A 1 221 ? 12.798 55.710 -20.702 1.00 44.50 221 ALA A CA 1
ATOM 1600 C C . ALA A 1 221 ? 11.629 56.214 -19.806 1.00 44.50 221 ALA A C 1
ATOM 1602 O O . ALA A 1 221 ? 10.476 55.975 -20.152 1.00 44.50 221 ALA A O 1
ATOM 1603 N N . PRO A 1 222 ? 11.857 57.045 -18.764 1.00 53.03 222 PRO A N 1
ATOM 1604 C CA . PRO A 1 222 ? 12.819 56.936 -17.666 1.00 53.03 222 PRO A CA 1
ATOM 1605 C C . PRO A 1 222 ? 12.136 57.010 -16.271 1.00 53.03 222 PRO A C 1
ATOM 1607 O O . PRO A 1 222 ? 10.926 57.163 -16.138 1.00 53.03 222 PRO A O 1
ATOM 1610 N N . ALA A 1 223 ? 12.964 56.884 -15.232 1.00 47.53 223 ALA A N 1
ATOM 1611 C CA . ALA A 1 223 ? 12.634 56.803 -13.810 1.00 47.53 223 ALA A CA 1
ATOM 1612 C C . ALA A 1 223 ? 11.839 57.988 -13.219 1.00 47.53 223 ALA A C 1
ATOM 1614 O O . ALA A 1 223 ? 12.114 59.149 -13.519 1.00 47.53 223 ALA A O 1
ATOM 1615 N N . ALA A 1 224 ? 10.962 57.671 -12.261 1.00 41.47 224 ALA A N 1
ATOM 1616 C CA . ALA A 1 224 ? 10.447 58.592 -11.253 1.00 41.47 224 ALA A CA 1
ATOM 1617 C C . ALA A 1 224 ? 10.297 57.863 -9.905 1.00 41.47 224 ALA A C 1
ATOM 1619 O O . ALA A 1 224 ? 9.943 56.686 -9.853 1.00 41.47 224 ALA A O 1
ATOM 1620 N N . ALA A 1 225 ? 10.628 58.576 -8.833 1.00 46.03 225 ALA A N 1
ATOM 1621 C CA . ALA A 1 225 ? 10.694 58.126 -7.448 1.00 46.03 225 ALA A CA 1
ATOM 1622 C C . ALA A 1 225 ? 9.479 58.600 -6.633 1.00 46.03 225 ALA A C 1
ATOM 1624 O O . ALA A 1 225 ? 8.994 59.693 -6.904 1.00 46.03 225 ALA A O 1
ATOM 1625 N N . SER A 1 226 ? 9.080 57.835 -5.604 1.00 45.06 226 SER A N 1
ATOM 1626 C CA . SER A 1 226 ? 8.383 58.276 -4.362 1.00 45.06 226 SER A CA 1
ATOM 1627 C C . SER A 1 226 ? 7.986 57.027 -3.541 1.00 45.06 226 SER A C 1
ATOM 1629 O O . SER A 1 226 ? 7.378 56.123 -4.105 1.00 45.06 226 SER A O 1
ATOM 1631 N N . SER A 1 227 ? 8.549 56.784 -2.349 1.00 41.72 227 SER A N 1
ATOM 1632 C CA . SER A 1 227 ? 8.007 57.093 -0.999 1.00 41.72 227 SER A CA 1
ATOM 1633 C C . SER A 1 227 ? 6.666 56.414 -0.662 1.00 41.72 227 SER A C 1
ATOM 1635 O O . SER A 1 227 ? 5.657 56.751 -1.264 1.00 41.72 227 SER A O 1
ATOM 1637 N N . ASP A 1 228 ? 6.618 55.493 0.310 1.00 38.72 228 ASP A N 1
ATOM 1638 C CA . ASP A 1 228 ? 6.232 55.800 1.702 1.00 38.72 228 ASP A CA 1
ATOM 1639 C C . ASP A 1 228 ? 6.090 54.551 2.605 1.00 38.72 228 ASP A C 1
ATOM 1641 O O . ASP A 1 228 ? 5.888 53.432 2.147 1.00 38.72 228 ASP A O 1
ATOM 1645 N N . ALA A 1 229 ? 6.258 54.837 3.897 1.00 42.47 229 ALA A N 1
ATOM 1646 C CA . ALA A 1 229 ? 6.242 54.085 5.159 1.00 42.47 229 ALA A CA 1
ATOM 1647 C C . ALA A 1 229 ? 5.400 52.784 5.357 1.00 42.47 229 ALA A C 1
ATOM 1649 O O . ALA A 1 229 ? 4.408 52.548 4.671 1.00 42.47 229 ALA A O 1
ATOM 1650 N N . PRO A 1 230 ? 5.751 51.973 6.391 1.00 45.84 230 PRO A N 1
ATOM 1651 C CA . PRO A 1 230 ? 5.074 50.725 6.760 1.00 45.84 230 PRO A CA 1
ATOM 1652 C C . PRO A 1 230 ? 3.849 50.941 7.669 1.00 45.84 230 PRO A C 1
ATOM 1654 O O . PRO A 1 230 ? 3.855 51.807 8.544 1.00 45.84 230 PRO A O 1
ATOM 1657 N N . ALA A 1 231 ? 2.828 50.093 7.510 1.00 41.97 231 ALA A N 1
ATOM 1658 C CA . ALA A 1 231 ? 1.688 50.005 8.420 1.00 41.97 231 ALA A CA 1
ATOM 1659 C C . ALA A 1 231 ? 1.921 48.927 9.496 1.00 41.97 231 ALA A C 1
ATOM 1661 O O . ALA A 1 231 ? 2.287 47.791 9.195 1.00 41.97 231 ALA A O 1
ATOM 1662 N N . ASP A 1 232 ? 1.685 49.326 10.742 1.00 44.88 232 ASP A N 1
ATOM 1663 C CA . ASP A 1 232 ? 1.704 48.543 11.978 1.00 44.88 232 ASP A CA 1
ATOM 1664 C C . ASP A 1 232 ? 0.355 47.818 12.186 1.00 44.88 232 ASP A C 1
ATOM 1666 O O . ASP A 1 232 ? -0.687 48.479 12.120 1.00 44.88 232 ASP A O 1
ATOM 1670 N N . PRO A 1 233 ? 0.312 46.494 12.440 1.00 44.19 233 PRO A N 1
ATOM 1671 C CA . PRO A 1 233 ? -0.895 45.824 12.897 1.00 44.19 233 PRO A CA 1
ATOM 1672 C C . PRO A 1 233 ? -0.776 45.417 14.374 1.00 44.19 233 PRO A C 1
ATOM 1674 O O . PRO A 1 233 ? -0.454 44.274 14.706 1.00 44.19 233 PRO A O 1
ATOM 1677 N N . ALA A 1 234 ? -1.138 46.333 15.270 1.00 40.50 234 ALA A N 1
ATOM 1678 C CA . ALA A 1 234 ? -1.464 46.028 16.658 1.00 40.50 234 ALA A CA 1
ATOM 1679 C C . ALA A 1 234 ? -2.959 46.281 16.907 1.00 40.50 234 ALA A C 1
ATOM 1681 O O . ALA A 1 234 ? -3.372 47.432 16.984 1.00 40.50 234 ALA A O 1
ATOM 1682 N N . ALA A 1 235 ? -3.753 45.203 17.015 1.00 41.53 235 ALA A N 1
ATOM 1683 C CA . ALA A 1 235 ? -4.924 45.044 17.903 1.00 41.53 235 ALA A CA 1
ATOM 1684 C C . ALA A 1 235 ? -5.909 43.990 17.360 1.00 41.53 235 ALA A C 1
ATOM 1686 O O . ALA A 1 235 ? -6.679 44.276 16.450 1.00 41.53 235 ALA A O 1
ATOM 1687 N N . ALA A 1 236 ? -5.904 42.791 17.954 1.00 41.41 236 ALA A N 1
ATOM 1688 C CA . ALA A 1 236 ? -7.089 41.949 18.185 1.00 41.41 236 ALA A CA 1
ATOM 1689 C C . ALA A 1 236 ? -6.657 40.632 18.859 1.00 41.41 236 ALA A C 1
ATOM 1691 O O . ALA A 1 236 ? -6.377 39.632 18.200 1.00 41.41 236 ALA A O 1
ATOM 1692 N N . LYS A 1 237 ? -6.581 40.632 20.192 1.00 43.81 237 LYS A N 1
ATOM 1693 C CA . LYS A 1 237 ? -6.604 39.413 21.011 1.00 43.81 237 LYS A CA 1
ATOM 1694 C C . LYS A 1 237 ? -7.414 39.703 22.270 1.00 43.81 237 LYS A C 1
ATOM 1696 O O . LYS A 1 237 ? -6.899 40.330 23.187 1.00 43.81 237 LYS A O 1
ATOM 1701 N N . ALA A 1 238 ? -8.656 39.240 22.282 1.00 43.84 238 ALA A N 1
ATOM 1702 C CA . ALA A 1 238 ? -9.428 38.947 23.482 1.00 43.84 238 ALA A CA 1
ATOM 1703 C C . ALA A 1 238 ? -10.529 37.932 23.114 1.00 43.84 238 ALA A C 1
ATOM 1705 O O . ALA A 1 238 ? -11.053 37.982 22.003 1.00 43.84 238 ALA A O 1
ATOM 1706 N N . ASP A 1 239 ? -10.813 37.027 24.052 1.00 48.06 239 ASP A N 1
ATOM 1707 C CA . ASP A 1 239 ? -12.028 36.204 24.180 1.00 48.06 239 ASP A CA 1
ATOM 1708 C C . ASP A 1 239 ? -12.187 34.916 23.355 1.00 48.06 239 ASP A C 1
ATOM 1710 O O . ASP A 1 239 ? -13.184 34.710 22.672 1.00 48.06 239 ASP A O 1
ATOM 1714 N N . ALA A 1 240 ? -11.252 33.970 23.507 1.00 49.19 240 ALA A N 1
ATOM 1715 C CA . ALA A 1 240 ? -11.489 32.563 23.130 1.00 49.19 240 ALA A CA 1
ATOM 1716 C C . ALA A 1 240 ? -11.315 31.554 24.284 1.00 49.19 240 ALA A C 1
ATOM 1718 O O . ALA A 1 240 ? -11.609 30.377 24.104 1.00 49.19 240 ALA A O 1
ATOM 1719 N N . ALA A 1 241 ? -10.841 31.985 25.458 1.00 47.16 241 ALA A N 1
ATOM 1720 C CA . ALA A 1 241 ? -10.563 31.081 26.578 1.00 47.16 241 ALA A CA 1
ATOM 1721 C C . ALA A 1 241 ? -11.778 30.836 27.496 1.00 47.16 241 ALA A C 1
ATOM 1723 O O . ALA A 1 241 ? -11.808 29.818 28.171 1.00 47.16 241 ALA A O 1
ATOM 1724 N N . ASP A 1 242 ? -12.786 31.715 27.480 1.00 47.44 242 ASP A N 1
ATOM 1725 C CA . ASP A 1 242 ? -13.903 31.682 28.444 1.00 47.44 242 ASP A CA 1
ATOM 1726 C C . ASP A 1 242 ? -15.063 30.754 28.024 1.00 47.44 242 ASP A C 1
ATOM 1728 O O . ASP A 1 242 ? -15.935 30.430 28.813 1.00 47.44 242 ASP A O 1
ATOM 1732 N N . THR A 1 243 ? -15.087 30.279 26.772 1.00 49.97 243 THR A N 1
ATOM 1733 C CA . THR A 1 243 ? -16.227 29.499 26.237 1.00 49.97 243 THR A CA 1
ATOM 1734 C C . THR A 1 243 ? -16.062 27.980 26.343 1.00 49.97 243 THR A C 1
ATOM 1736 O O . THR A 1 243 ? -17.041 27.245 26.213 1.00 49.97 243 THR A O 1
ATOM 1739 N N . ALA A 1 244 ? -14.840 27.488 26.569 1.00 52.69 244 ALA A N 1
ATOM 1740 C CA . ALA A 1 244 ? -14.560 26.053 26.642 1.00 52.69 244 ALA A CA 1
ATOM 1741 C C . ALA A 1 244 ? -14.886 25.458 28.024 1.00 52.69 244 ALA A C 1
ATOM 1743 O O . ALA A 1 244 ? -15.421 24.350 28.095 1.00 52.69 244 ALA A O 1
ATOM 1744 N N . ASP A 1 245 ? -14.631 26.209 29.100 1.00 52.44 245 ASP A N 1
ATOM 1745 C CA . ASP A 1 245 ? -14.946 25.781 30.470 1.00 52.44 245 ASP A CA 1
ATOM 1746 C C . ASP A 1 245 ? -16.465 25.723 30.713 1.00 52.44 245 ASP A C 1
ATOM 1748 O O . ASP A 1 245 ? -16.961 24.782 31.340 1.00 52.44 245 ASP A O 1
ATOM 1752 N N . ASP A 1 246 ? -17.231 26.637 30.108 1.00 58.28 246 ASP A N 1
ATOM 1753 C CA . ASP A 1 246 ? -18.697 26.636 30.181 1.00 58.28 246 ASP A CA 1
ATOM 1754 C C . ASP A 1 246 ? -19.327 25.415 29.487 1.00 58.28 246 ASP A C 1
ATOM 1756 O O . ASP A 1 246 ? -20.296 24.831 29.982 1.00 58.28 246 ASP A O 1
ATOM 1760 N N . ALA A 1 247 ? -18.763 24.969 28.358 1.00 59.94 247 ALA A N 1
ATOM 1761 C CA . ALA A 1 247 ? -19.272 23.809 27.625 1.00 59.94 247 ALA A CA 1
ATOM 1762 C C . ALA A 1 247 ? -19.056 22.493 28.392 1.00 59.94 247 ALA A C 1
ATOM 1764 O O . ALA A 1 247 ? -19.939 21.630 28.413 1.00 59.94 247 ALA A O 1
ATOM 1765 N N . ALA A 1 248 ? -17.907 22.345 29.058 1.00 59.91 248 ALA A N 1
ATOM 1766 C CA . ALA A 1 248 ? -17.611 21.177 29.883 1.00 59.91 248 ALA A CA 1
ATOM 1767 C C . ALA A 1 248 ? -18.518 21.113 31.127 1.00 59.91 248 ALA A C 1
ATOM 1769 O O . ALA A 1 248 ? -19.038 20.043 31.460 1.00 59.91 248 ALA A O 1
ATOM 1770 N N . ALA A 1 249 ? -18.775 22.257 31.770 1.00 64.94 249 ALA A N 1
ATOM 1771 C CA . ALA A 1 249 ? -19.670 22.351 32.922 1.00 64.94 249 ALA A CA 1
ATOM 1772 C C . ALA A 1 249 ? -21.132 22.019 32.565 1.00 64.94 249 ALA A C 1
ATOM 1774 O O . ALA A 1 249 ? -21.819 21.316 33.315 1.00 64.94 249 ALA A O 1
ATOM 1775 N N . LEU A 1 250 ? -21.602 22.458 31.392 1.00 68.50 250 LEU A N 1
ATOM 1776 C CA . LEU A 1 250 ? -22.940 22.129 30.892 1.00 68.50 250 LEU A CA 1
ATOM 1777 C C . LEU A 1 250 ? -23.093 20.632 30.590 1.00 68.50 250 LEU A C 1
ATOM 1779 O O . LEU A 1 250 ? -24.089 20.027 30.990 1.00 68.50 250 LEU A O 1
ATOM 1783 N N . LEU A 1 251 ? -22.091 20.010 29.959 1.00 69.94 251 LEU A N 1
ATOM 1784 C CA . LEU A 1 251 ? -22.130 18.582 29.631 1.00 69.94 251 LEU A CA 1
ATOM 1785 C C . LEU A 1 251 ? -22.107 17.702 30.894 1.00 69.94 251 LEU A C 1
ATOM 1787 O O . LEU A 1 251 ? -22.857 16.730 30.988 1.00 69.94 251 LEU A O 1
ATOM 1791 N N . ALA A 1 252 ? -21.301 18.072 31.894 1.00 69.06 252 ALA A N 1
ATOM 1792 C CA . ALA A 1 252 ? -21.252 17.379 33.183 1.00 69.06 252 ALA A CA 1
ATOM 1793 C C . ALA A 1 252 ? -22.583 17.483 33.952 1.00 69.06 252 ALA A C 1
ATOM 1795 O O . ALA A 1 252 ? -23.030 16.512 34.574 1.00 69.06 252 ALA A O 1
ATOM 1796 N N . THR A 1 253 ? -23.248 18.638 33.864 1.00 76.31 253 THR A N 1
ATOM 1797 C CA . THR A 1 253 ? -24.566 18.861 34.472 1.00 76.31 253 THR A CA 1
ATOM 1798 C C . THR A 1 253 ? -25.641 18.014 33.789 1.00 76.31 253 THR A C 1
ATOM 1800 O O . THR A 1 253 ? -26.444 17.375 34.471 1.00 76.31 253 THR A O 1
ATOM 1803 N N . GLU A 1 254 ? -25.638 17.935 32.455 1.00 77.62 254 GLU A N 1
ATOM 1804 C CA . GLU A 1 254 ? -26.624 17.132 31.725 1.00 77.62 254 GLU A CA 1
ATOM 1805 C C . GLU A 1 254 ? -26.430 15.620 31.929 1.00 77.62 254 GLU A C 1
ATOM 1807 O O . GLU A 1 254 ? -27.410 14.892 32.097 1.00 77.62 254 GLU A O 1
ATOM 1812 N N . ILE A 1 255 ? -25.185 15.138 31.997 1.00 78.94 255 ILE A N 1
ATOM 1813 C CA . ILE A 1 255 ? -24.902 13.728 32.314 1.00 78.94 255 ILE A CA 1
ATOM 1814 C C . ILE A 1 255 ? -25.399 13.387 33.725 1.00 78.94 255 ILE A C 1
ATOM 1816 O O . ILE A 1 255 ? -26.079 12.375 33.908 1.00 78.94 255 ILE A O 1
ATOM 1820 N N . SER A 1 256 ? -25.135 14.257 34.704 1.00 77.75 256 SER A N 1
ATOM 1821 C CA . SER A 1 256 ? -25.592 14.068 36.087 1.00 77.75 256 SER A CA 1
ATOM 1822 C C . SER A 1 256 ? -27.121 14.037 36.188 1.00 77.75 256 SER A C 1
ATOM 1824 O O . SER A 1 256 ? -27.683 13.197 36.890 1.00 77.75 256 SER A O 1
ATOM 1826 N N . ALA A 1 257 ? -27.813 14.898 35.434 1.00 76.69 257 ALA A N 1
ATOM 1827 C CA . ALA A 1 257 ? -29.272 14.912 35.380 1.00 76.69 257 ALA A CA 1
ATOM 1828 C C . ALA A 1 257 ? -29.848 13.623 34.767 1.00 76.69 257 ALA A C 1
ATOM 1830 O O . ALA A 1 257 ? -30.821 13.075 35.283 1.00 76.69 257 ALA A O 1
ATOM 1831 N N . ARG A 1 258 ? -29.236 13.096 33.698 1.00 76.00 258 ARG A N 1
ATOM 1832 C CA . ARG A 1 258 ? -29.688 11.845 33.061 1.00 76.00 258 ARG A CA 1
ATOM 1833 C C . ARG A 1 258 ? -29.457 10.620 33.942 1.00 76.00 258 ARG A C 1
ATOM 1835 O O . ARG A 1 258 ? -30.311 9.738 33.976 1.00 76.00 258 ARG A O 1
ATOM 1842 N N . LEU A 1 259 ? -28.353 10.585 34.687 1.00 76.19 259 LEU A N 1
ATOM 1843 C CA . LEU A 1 259 ? -28.079 9.520 35.655 1.00 76.19 259 LEU A CA 1
ATOM 1844 C C . LEU A 1 259 ? -29.074 9.534 36.823 1.00 76.19 259 LEU A C 1
ATOM 1846 O O . LEU A 1 259 ? -29.559 8.478 37.219 1.00 76.19 259 LEU A O 1
ATOM 1850 N N . ALA A 1 260 ? -29.456 10.714 37.321 1.00 75.81 260 ALA A N 1
ATOM 1851 C CA . ALA A 1 260 ? -30.471 10.830 38.369 1.00 75.81 260 ALA A CA 1
ATOM 1852 C C . ALA A 1 260 ? -31.852 10.320 37.913 1.00 75.81 260 ALA A C 1
ATOM 1854 O O . ALA A 1 260 ? -32.555 9.663 38.678 1.00 75.81 260 ALA A O 1
ATOM 1855 N N . VAL A 1 261 ? -32.230 10.572 36.654 1.00 77.31 261 VAL A N 1
ATOM 1856 C CA . VAL A 1 261 ? -33.489 10.063 36.078 1.00 77.31 261 VAL A CA 1
ATOM 1857 C C . VAL A 1 261 ? -33.466 8.539 35.929 1.00 77.31 261 VAL A C 1
ATOM 1859 O O . VAL A 1 261 ? -34.465 7.887 36.224 1.00 77.31 261 VAL A O 1
ATOM 1862 N N . LEU A 1 262 ? -32.335 7.962 35.516 1.00 73.19 262 LEU A N 1
ATOM 1863 C CA . LEU A 1 262 ? -32.173 6.506 35.425 1.00 73.19 262 LEU A CA 1
ATOM 1864 C C . LEU A 1 262 ? -32.248 5.833 36.803 1.00 73.19 262 LEU A C 1
ATOM 1866 O O . LEU A 1 262 ? -32.949 4.838 36.948 1.00 73.19 262 LEU A O 1
ATOM 1870 N N . SER A 1 263 ? -31.623 6.424 37.826 1.00 73.06 263 SER A N 1
ATOM 1871 C CA . SER A 1 263 ? -31.686 5.919 39.205 1.00 73.06 263 SER A CA 1
ATOM 1872 C C . SER A 1 263 ? -33.112 5.931 39.777 1.00 73.06 263 SER A C 1
ATOM 1874 O O . SER A 1 263 ? -33.513 4.988 40.458 1.00 73.06 263 SER A O 1
ATOM 1876 N N . LEU A 1 264 ? -33.914 6.954 39.458 1.00 74.56 264 LEU A N 1
ATOM 1877 C CA . LEU A 1 264 ? -35.330 6.998 39.842 1.00 74.56 264 LEU A CA 1
ATOM 1878 C C . LEU A 1 264 ? -36.152 5.916 39.124 1.00 74.56 264 LEU A C 1
ATOM 1880 O O . LEU A 1 264 ? -36.989 5.271 39.751 1.00 74.56 264 LEU A O 1
ATOM 1884 N N . ALA A 1 265 ? -35.881 5.670 37.840 1.00 68.25 265 ALA A N 1
ATOM 1885 C CA . ALA A 1 265 ? -36.574 4.639 37.068 1.00 68.25 265 ALA A CA 1
ATOM 1886 C C . ALA A 1 265 ? -36.288 3.214 37.584 1.00 68.25 265 ALA A C 1
ATOM 1888 O O . ALA A 1 265 ? -37.184 2.373 37.588 1.00 68.25 265 ALA A O 1
ATOM 1889 N N . GLU A 1 266 ? -35.072 2.944 38.064 1.00 72.69 266 GLU A N 1
ATOM 1890 C CA . GLU A 1 266 ? -34.716 1.654 38.676 1.00 72.69 266 GLU A CA 1
ATOM 1891 C C . GLU A 1 266 ? -35.378 1.444 40.049 1.00 72.69 266 GLU A C 1
ATOM 1893 O O . GLU A 1 266 ? -35.704 0.309 40.411 1.00 72.69 266 GLU A O 1
ATOM 1898 N N . SER A 1 267 ? -35.646 2.530 40.786 1.00 68.75 267 SER A N 1
ATOM 1899 C CA . SER A 1 267 ? -36.352 2.465 42.072 1.00 68.75 267 SER A CA 1
ATOM 1900 C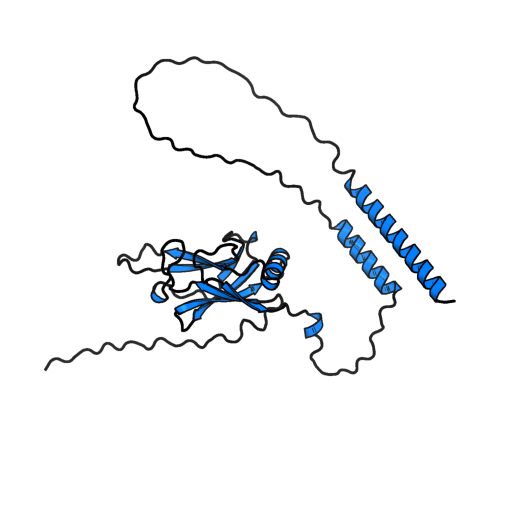 C . SER A 1 267 ? -37.835 2.099 41.927 1.00 68.75 267 SER A C 1
ATOM 1902 O O . SER A 1 267 ? -38.341 1.335 42.742 1.00 68.75 267 SER A O 1
ATOM 1904 N N . GLU A 1 268 ? -38.506 2.535 40.853 1.00 69.69 268 GLU A N 1
ATOM 1905 C CA . GLU A 1 268 ? -39.914 2.184 40.589 1.00 69.69 268 GLU A CA 1
ATOM 1906 C C . GLU A 1 268 ? -40.098 0.782 39.985 1.00 69.69 268 GLU A C 1
ATOM 1908 O O . GLU A 1 268 ? -41.192 0.229 40.014 1.00 69.69 268 GLU A O 1
ATOM 1913 N N . LEU A 1 269 ? -39.032 0.180 39.449 1.00 67.12 269 LEU A N 1
ATOM 1914 C CA . LEU A 1 269 ? -39.039 -1.201 38.949 1.00 67.12 269 LEU A CA 1
ATOM 1915 C C . LEU A 1 269 ? -38.786 -2.246 40.050 1.00 67.12 269 LEU A C 1
ATOM 1917 O O . LEU A 1 269 ? -38.866 -3.444 39.776 1.00 67.12 269 LEU A O 1
ATOM 1921 N N . SER A 1 270 ? -38.458 -1.801 41.266 1.00 68.19 270 SER A N 1
ATOM 1922 C CA . SER A 1 270 ? -38.088 -2.659 42.400 1.00 68.19 270 SER A CA 1
ATOM 1923 C C . SER A 1 270 ? -39.161 -2.746 43.502 1.00 68.19 270 SER A C 1
ATOM 1925 O O . SER A 1 270 ? -38.920 -3.416 44.509 1.00 68.19 270 SER A O 1
ATOM 1927 N N . GLU A 1 271 ? -40.327 -2.112 43.318 1.00 52.81 271 GLU A N 1
ATOM 1928 C CA . GLU A 1 271 ? -41.541 -2.274 44.150 1.00 52.81 271 GLU A CA 1
ATOM 1929 C C . GLU A 1 271 ? -42.575 -3.199 43.483 1.00 52.81 271 GLU A C 1
ATOM 1931 O O . GLU A 1 271 ? -43.215 -3.986 44.223 1.00 52.81 271 GLU A O 1
#

Organism: Nocardia brasiliensis (NCBI:txid37326)

Secondary structure (DSSP, 8-state):
-PPP--------------TTTTS--TT-EEEEEEE-SS--SSS----GGGBPPPPS-EEEEETT--STTTEEEEEEEEE-TTS-EEEEEEE-SSHHHHHHHHHHHTTS--BEEEEEEE-TT-TTS---EEEEEEEE-SS-SSTT-BEEEEPPP--HHHHTT-S------------HHHHHHHHHHHHHHHHHT------------------PPP---------------PPP-------SSHHHHHHHHHHHHHHHHHHHHHHHHHHHT--

Radius of gyration: 30.96 Å; chains: 1; bounding box: 77×89×78 Å

Foldseek 3Di:
DDDDPPDDDDDDPPPDDPPDPQPPQQQWKFKWFQAAQDQFQVRDGPFLQQEDPADQKAFEFAPPPVDPVRTFWMWGWDQDPRRTIMTIIHGDPDPVNNVVLVCCVVVVFWFKHWDWDWDPVDPPPRRHIYTHHMYRYRDYRHPRTTTDDIDHRNDPVVVVPPPDDPPCPPPDDCPPVNVVVVVVVVVVVVLVPPDPPPPPDPPPDPPDPPDDDDDDDDDDDDDDDDDDDDDDDDDDDDDDPPVSVVVVVVVVVVVVVVVVVVVVVVVVVVD